Prot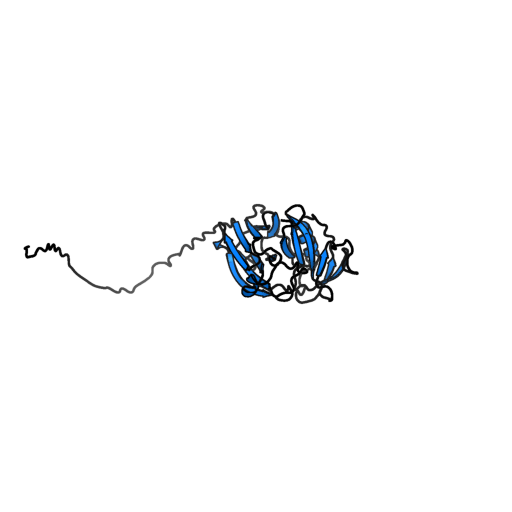ein AF-A0AAU2F7Z9-F1 (afdb_monomer)

Structure (mmCIF, N/CA/C/O backbone):
data_AF-A0AAU2F7Z9-F1
#
_entry.id   AF-A0AAU2F7Z9-F1
#
loop_
_atom_site.group_PDB
_atom_site.id
_atom_site.type_symbol
_atom_site.label_atom_id
_atom_site.label_alt_id
_atom_site.label_comp_id
_atom_site.label_asym_id
_atom_site.label_entity_id
_atom_site.label_seq_id
_atom_site.pdbx_PDB_ins_code
_atom_site.Cartn_x
_atom_site.Cartn_y
_atom_site.Cartn_z
_atom_site.occupancy
_atom_site.B_iso_or_equiv
_atom_site.auth_seq_id
_atom_site.auth_comp_id
_atom_site.auth_asym_id
_atom_site.auth_atom_id
_atom_site.pdbx_PDB_model_num
ATOM 1 N N . MET A 1 1 ? 23.253 -64.156 62.645 1.00 37.72 1 MET A N 1
ATOM 2 C CA . MET A 1 1 ? 22.542 -63.189 63.520 1.00 37.72 1 MET A CA 1
ATOM 3 C C . MET A 1 1 ? 21.112 -63.100 62.990 1.00 37.72 1 MET A C 1
ATOM 5 O O . MET A 1 1 ? 20.983 -62.893 61.796 1.00 37.72 1 MET A O 1
ATOM 9 N N . ARG A 1 2 ? 20.073 -63.591 63.701 1.00 34.81 2 ARG A N 1
ATOM 10 C CA . ARG A 1 2 ? 19.241 -62.848 64.695 1.00 34.81 2 ARG A CA 1
ATOM 11 C C . ARG A 1 2 ? 18.718 -61.536 64.059 1.00 34.81 2 ARG A C 1
ATOM 13 O O . ARG A 1 2 ? 19.569 -60.773 63.635 1.00 34.81 2 ARG A O 1
ATOM 20 N N . VAL A 1 3 ? 17.436 -61.167 63.917 1.00 35.56 3 VAL A N 1
ATOM 21 C CA . VAL A 1 3 ? 16.146 -61.328 64.649 1.00 35.56 3 VAL A CA 1
ATOM 22 C C . VAL A 1 3 ? 15.034 -60.880 63.646 1.00 35.56 3 VAL A C 1
ATOM 24 O O . VAL A 1 3 ? 15.306 -59.991 62.850 1.00 35.56 3 VAL A O 1
ATOM 27 N N . HIS A 1 4 ? 13.935 -61.609 63.402 1.00 36.31 4 HIS A N 1
ATOM 28 C CA . HIS A 1 4 ? 12.561 -61.479 63.956 1.00 36.31 4 HIS A CA 1
ATOM 29 C C . HIS A 1 4 ? 11.868 -60.088 63.919 1.00 36.31 4 HIS A C 1
ATOM 31 O O . HIS A 1 4 ? 12.406 -59.156 64.496 1.00 36.31 4 HIS A O 1
ATOM 37 N N . CYS A 1 5 ? 10.629 -60.073 63.368 1.00 34.09 5 CYS A N 1
ATOM 38 C CA . CYS A 1 5 ? 9.398 -59.306 63.724 1.00 34.09 5 CYS A CA 1
ATOM 39 C C . CYS A 1 5 ? 9.461 -57.766 63.896 1.00 34.09 5 CYS A C 1
ATOM 41 O O . CYS A 1 5 ? 10.478 -57.230 64.291 1.00 34.09 5 CYS A O 1
ATOM 43 N N . SER A 1 6 ? 8.418 -56.934 63.807 1.00 39.75 6 SER A N 1
ATOM 44 C CA . SER A 1 6 ? 7.011 -56.870 63.351 1.00 39.75 6 SER A CA 1
ATOM 45 C C . SER A 1 6 ? 6.475 -55.514 63.893 1.00 39.75 6 SER A C 1
ATOM 47 O O . SER A 1 6 ? 7.094 -54.961 64.800 1.00 39.75 6 SER A O 1
ATOM 49 N N . TYR A 1 7 ? 5.272 -55.083 63.461 1.00 43.03 7 TYR A N 1
ATOM 50 C CA . TYR A 1 7 ? 4.359 -54.126 64.150 1.00 43.03 7 TYR A CA 1
ATOM 51 C C . TYR A 1 7 ? 4.721 -52.609 64.077 1.00 43.03 7 TYR A C 1
ATOM 53 O O . TYR A 1 7 ? 5.888 -52.266 63.984 1.00 43.03 7 TYR A O 1
ATOM 61 N N . VAL A 1 8 ? 3.818 -51.605 64.068 1.00 44.25 8 VAL A N 1
ATOM 62 C CA . VAL A 1 8 ? 2.399 -51.450 64.480 1.00 44.25 8 VAL A CA 1
ATOM 63 C C . VAL A 1 8 ? 1.690 -50.374 63.614 1.00 44.25 8 VAL A C 1
ATOM 65 O O . VAL A 1 8 ? 2.309 -49.406 63.180 1.00 44.25 8 VAL A O 1
ATOM 68 N N . SER A 1 9 ? 0.370 -50.526 63.444 1.00 45.34 9 SER A N 1
ATOM 69 C CA . SER A 1 9 ? -0.638 -49.547 62.994 1.00 45.34 9 SER A CA 1
ATOM 70 C C . SER A 1 9 ? -0.719 -48.254 63.826 1.00 45.34 9 SER A C 1
ATOM 72 O O . SER A 1 9 ? -0.435 -48.280 65.016 1.00 45.34 9 SER A O 1
ATOM 74 N N . HIS A 1 10 ? -1.284 -47.181 63.256 1.00 42.16 10 HIS A N 1
ATOM 75 C CA . HIS A 1 10 ? -2.145 -46.244 63.996 1.00 42.16 10 HIS A CA 1
ATOM 76 C C . HIS A 1 10 ? -3.343 -45.832 63.130 1.00 42.16 10 HIS A C 1
ATOM 78 O O . HIS A 1 10 ? -3.190 -45.282 62.042 1.00 42.16 10 HIS A O 1
ATOM 84 N N . SER A 1 11 ? -4.535 -46.130 63.645 1.00 46.66 11 SER A N 1
ATOM 85 C CA . SER A 1 11 ? -5.832 -45.654 63.170 1.00 46.66 11 SER A CA 1
ATOM 86 C C . SER A 1 11 ? -6.130 -44.271 63.744 1.00 46.66 11 SER A C 1
ATOM 88 O O . SER A 1 11 ? -5.813 -44.004 64.901 1.00 46.66 11 SER A O 1
ATOM 90 N N . SER A 1 12 ? -6.853 -43.433 63.005 1.00 45.66 12 SER A N 1
ATOM 91 C CA . SER A 1 12 ? -7.751 -42.421 63.579 1.00 45.66 12 SER A CA 1
ATOM 92 C C . SER A 1 12 ? -8.898 -42.161 62.605 1.00 45.66 12 SER A C 1
ATOM 94 O O . SER A 1 12 ? -8.688 -41.715 61.482 1.00 45.66 12 SER A O 1
ATOM 96 N N . CYS A 1 13 ? -10.105 -42.506 63.051 1.00 39.16 13 CYS A N 1
ATOM 97 C CA . CYS A 1 13 ? -11.386 -42.138 62.458 1.00 39.16 13 CYS A CA 1
ATOM 98 C C . CYS A 1 13 ? -11.756 -40.708 62.872 1.00 39.16 13 CYS A C 1
ATOM 100 O O . CYS A 1 13 ? -11.471 -40.327 64.004 1.00 39.16 13 CYS A O 1
ATOM 102 N N . LEU A 1 14 ? -12.535 -40.002 62.050 1.00 46.16 14 LEU A N 1
ATOM 103 C CA . LEU A 1 14 ? -13.754 -39.348 62.537 1.00 46.16 14 LEU A CA 1
ATOM 104 C C . LEU A 1 14 ? -14.713 -39.074 61.378 1.00 46.16 14 LEU A C 1
ATOM 106 O O . LEU A 1 14 ? -14.354 -38.521 60.343 1.00 46.16 14 LEU A O 1
ATOM 110 N N . ALA A 1 15 ? -15.931 -39.557 61.587 1.00 42.84 15 ALA A N 1
ATOM 111 C CA . ALA A 1 15 ? -17.079 -39.475 60.713 1.00 42.84 15 ALA A CA 1
ATOM 112 C C . ALA A 1 15 ? -17.797 -38.127 60.858 1.00 42.84 15 ALA A C 1
ATOM 114 O O . ALA A 1 15 ? -17.748 -37.491 61.908 1.00 42.84 15 ALA A O 1
ATOM 115 N N . GLY A 1 16 ? -18.551 -37.763 59.825 1.00 38.09 16 GLY A N 1
ATOM 116 C CA . GLY A 1 16 ? -19.563 -36.715 59.873 1.00 38.09 16 GLY A CA 1
ATOM 117 C C . GLY A 1 16 ? -20.480 -36.839 58.663 1.00 38.09 16 GLY A C 1
ATOM 118 O O . GLY A 1 16 ? -20.194 -36.285 57.609 1.00 38.09 16 GLY A O 1
ATOM 119 N N . ALA A 1 17 ? -21.542 -37.629 58.809 1.00 41.00 17 ALA A N 1
ATOM 120 C CA . ALA A 1 17 ? -22.610 -37.823 57.834 1.00 41.00 17 ALA A CA 1
ATOM 121 C C . ALA A 1 17 ? -23.875 -37.075 58.281 1.00 41.00 17 ALA A C 1
ATOM 123 O O . ALA A 1 17 ? -24.139 -37.044 59.481 1.00 41.00 17 ALA A O 1
ATOM 124 N N . ALA A 1 18 ? -24.650 -36.551 57.321 1.00 40.34 18 ALA A N 1
ATOM 125 C CA . ALA A 1 18 ? -26.129 -36.484 57.264 1.00 40.34 18 ALA A CA 1
ATOM 126 C C . ALA A 1 18 ? -26.539 -35.397 56.237 1.00 40.34 18 ALA A C 1
ATOM 128 O O . ALA A 1 18 ? -26.122 -34.254 56.371 1.00 40.34 18 ALA A O 1
ATOM 129 N N . ALA A 1 19 ? -27.127 -35.741 55.082 1.00 41.94 19 ALA A N 1
ATOM 130 C CA . ALA A 1 19 ? -28.549 -36.067 54.817 1.00 41.94 19 ALA A CA 1
ATOM 131 C C . ALA A 1 19 ? -29.346 -34.803 54.387 1.00 41.94 19 ALA A C 1
ATOM 133 O O . ALA A 1 19 ? -29.408 -33.843 55.140 1.00 41.94 19 ALA A O 1
ATOM 134 N N . LEU A 1 20 ? -29.754 -34.710 53.102 1.00 39.75 20 LEU A N 1
ATOM 135 C CA . LEU A 1 20 ? -31.138 -34.894 52.579 1.00 39.75 20 LEU A CA 1
ATOM 136 C C . LEU A 1 20 ? -32.087 -33.734 52.993 1.00 39.75 20 LEU A C 1
ATOM 138 O O . LEU A 1 20 ? -32.199 -33.439 54.170 1.00 39.75 20 LEU A O 1
ATOM 142 N N . VAL A 1 21 ? -32.788 -33.008 52.104 1.00 40.91 21 VAL A N 1
ATOM 143 C CA . VAL A 1 21 ? -34.028 -33.421 51.407 1.00 40.91 21 VAL A CA 1
ATOM 144 C C . VAL A 1 21 ? -34.544 -32.293 50.463 1.00 40.91 21 VAL A C 1
ATOM 146 O O . VAL A 1 21 ? -34.472 -31.120 50.804 1.00 40.91 21 VAL A O 1
ATOM 149 N N . ALA A 1 22 ? -35.159 -32.734 49.353 1.00 42.03 22 ALA A N 1
ATOM 150 C CA . ALA A 1 22 ? -36.276 -32.193 48.544 1.00 42.03 22 ALA A CA 1
ATOM 151 C C . ALA A 1 22 ? -36.165 -30.967 47.614 1.00 42.03 22 ALA A C 1
ATOM 153 O O . ALA A 1 22 ? -35.797 -29.855 47.970 1.00 42.03 22 ALA A O 1
ATOM 154 N N . ALA A 1 23 ? -36.679 -31.245 46.412 1.00 48.47 23 ALA A N 1
ATOM 155 C CA . ALA A 1 23 ? -37.100 -30.369 45.333 1.00 48.47 23 ALA A CA 1
ATOM 156 C C . ALA A 1 23 ? -38.359 -29.546 45.654 1.00 48.47 23 ALA A C 1
ATOM 158 O O . ALA A 1 23 ? -39.181 -29.977 46.458 1.00 48.47 23 ALA A O 1
ATOM 159 N N . LEU A 1 24 ? -38.568 -28.463 44.897 1.00 40.50 24 LEU A N 1
ATOM 160 C CA . LEU A 1 24 ? -39.889 -27.956 44.508 1.00 40.50 24 LEU A CA 1
ATOM 161 C C . LEU A 1 24 ? -39.766 -27.143 43.207 1.00 40.50 24 LEU A C 1
ATOM 163 O O . LEU A 1 24 ? -39.052 -26.148 43.140 1.00 40.50 24 LEU A O 1
ATOM 167 N N . LEU A 1 25 ? -40.461 -27.615 42.170 1.00 45.81 25 LEU A N 1
ATOM 168 C CA . LEU A 1 25 ? -40.797 -26.867 40.962 1.00 45.81 25 LEU A CA 1
ATOM 169 C C . LEU A 1 25 ? -41.890 -25.852 41.314 1.00 45.81 25 LEU A C 1
ATOM 171 O O . LEU A 1 25 ? -42.941 -26.248 41.818 1.00 45.81 25 LEU A O 1
ATOM 175 N N . THR A 1 26 ? -41.686 -24.581 40.979 1.00 52.62 26 THR A N 1
ATOM 176 C CA . THR A 1 26 ? -42.764 -23.591 40.888 1.00 52.62 26 THR A CA 1
ATOM 177 C C . THR A 1 26 ? -42.675 -22.851 39.557 1.00 52.62 26 THR A C 1
ATOM 179 O O . THR A 1 26 ? -41.715 -22.156 39.244 1.00 52.62 26 THR A O 1
ATOM 182 N N . THR A 1 27 ? -43.708 -23.041 38.748 1.00 48.88 27 THR A N 1
ATOM 183 C CA . THR A 1 27 ? -44.077 -22.207 37.604 1.00 48.88 27 THR A CA 1
ATOM 184 C C . THR A 1 27 ? -44.814 -20.962 38.108 1.00 48.88 27 THR A C 1
ATOM 186 O O . THR A 1 27 ? -45.769 -21.123 38.868 1.00 48.88 27 THR A O 1
ATOM 189 N N . GLY A 1 28 ? -44.455 -19.755 37.652 1.00 33.00 28 GLY A N 1
ATOM 190 C CA . GLY A 1 28 ? -45.343 -18.586 37.769 1.00 33.00 28 GLY A CA 1
ATOM 191 C C . GLY A 1 28 ? -44.688 -17.196 37.735 1.00 33.00 28 GLY A C 1
ATOM 192 O O . GLY A 1 28 ? -44.045 -16.811 38.699 1.00 33.00 28 GLY A O 1
ATOM 193 N N . CYS A 1 29 ? -44.982 -16.465 36.652 1.00 36.66 29 CYS A N 1
ATOM 194 C CA . CYS A 1 29 ? -45.180 -15.010 36.502 1.00 36.66 29 CYS A CA 1
ATOM 195 C C . CYS A 1 29 ? -44.062 -13.974 36.777 1.00 36.66 29 CYS A C 1
ATOM 197 O O . CYS A 1 29 ? -43.636 -13.749 37.901 1.00 36.66 29 CYS A O 1
ATOM 199 N N . GLU A 1 30 ? -43.740 -13.260 35.687 1.00 44.50 30 GLU A N 1
ATOM 200 C CA . GLU A 1 30 ? -43.408 -11.827 35.564 1.00 44.50 30 GLU A CA 1
ATOM 201 C C . GLU A 1 30 ? -42.397 -11.197 36.529 1.00 44.50 30 GLU A C 1
ATOM 203 O O . GLU A 1 30 ? -42.715 -10.733 37.619 1.00 44.50 30 GLU A O 1
ATOM 208 N N . GLY A 1 31 ? -41.180 -11.014 36.015 1.00 36.38 31 GLY A N 1
ATOM 209 C CA . GLY A 1 31 ? -40.205 -10.092 36.576 1.00 36.38 31 GLY A CA 1
ATOM 210 C C . GLY A 1 31 ? -39.103 -9.796 35.569 1.00 36.38 31 GLY A C 1
ATOM 211 O O . GLY A 1 31 ? -38.217 -10.620 35.412 1.00 36.38 31 GLY A O 1
ATOM 212 N N . ALA A 1 32 ? -39.218 -8.632 34.916 1.00 41.31 32 ALA A N 1
ATOM 213 C CA . ALA A 1 32 ? -38.202 -7.855 34.197 1.00 41.31 32 ALA A CA 1
ATOM 214 C C . ALA A 1 32 ? -37.281 -8.597 33.198 1.00 41.31 32 ALA A C 1
ATOM 216 O O . ALA A 1 32 ? -36.557 -9.512 33.587 1.00 41.31 32 ALA A O 1
ATOM 217 N N . PRO A 1 33 ? -37.154 -8.150 31.929 1.00 39.53 33 PRO A N 1
ATOM 218 C CA . PRO A 1 33 ? -35.919 -8.450 31.225 1.00 39.53 33 PRO A CA 1
ATOM 219 C C . PRO A 1 33 ? -34.797 -7.838 32.063 1.00 39.53 33 PRO A C 1
ATOM 221 O O . PRO A 1 33 ? -34.760 -6.624 32.267 1.00 39.53 33 PRO A O 1
ATOM 224 N N . ALA A 1 34 ? -33.924 -8.691 32.602 1.00 40.59 34 ALA A N 1
ATOM 225 C CA . ALA A 1 34 ? -32.616 -8.267 33.043 1.00 40.59 34 ALA A CA 1
ATOM 226 C C . ALA A 1 34 ? -32.018 -7.542 31.845 1.00 40.59 34 ALA A C 1
ATOM 228 O O . ALA A 1 34 ? -31.697 -8.160 30.826 1.00 40.59 34 ALA A O 1
ATOM 229 N N . THR A 1 35 ? -31.982 -6.216 31.938 1.00 40.72 35 THR A N 1
ATOM 230 C CA . THR A 1 35 ? -31.157 -5.378 31.098 1.00 40.72 35 THR A CA 1
ATOM 231 C C . THR A 1 35 ? -29.766 -5.949 31.294 1.00 40.72 35 THR A C 1
ATOM 233 O O . THR A 1 35 ? -29.122 -5.715 32.313 1.00 40.72 35 THR A O 1
ATOM 236 N N . ALA A 1 36 ? -29.339 -6.800 30.365 1.00 39.97 36 ALA A N 1
ATOM 237 C CA . ALA A 1 36 ? -27.932 -6.976 30.136 1.00 39.97 36 ALA A CA 1
ATOM 238 C C . ALA A 1 36 ? -27.472 -5.564 29.792 1.00 39.97 36 ALA A C 1
ATOM 240 O O . ALA A 1 36 ? -27.723 -5.071 28.692 1.00 39.97 36 ALA A O 1
ATOM 241 N N . GLU A 1 37 ? -26.911 -4.873 30.784 1.00 38.78 37 GLU A N 1
ATOM 242 C CA . GLU A 1 37 ? -25.918 -3.853 30.530 1.00 38.78 37 GLU A CA 1
ATOM 243 C C . GLU A 1 37 ? -24.898 -4.546 29.637 1.00 38.78 37 GLU A C 1
ATOM 245 O O . GLU A 1 37 ? -23.999 -5.257 30.083 1.00 38.78 37 GLU A O 1
ATOM 250 N N . ALA A 1 38 ? -25.101 -4.395 28.329 1.00 39.56 38 ALA A N 1
ATOM 251 C CA . ALA A 1 38 ? -24.005 -4.317 27.409 1.00 39.56 38 ALA A CA 1
ATOM 252 C C . ALA A 1 38 ? -23.167 -3.175 27.969 1.00 39.56 38 ALA A C 1
ATOM 254 O O . ALA A 1 38 ? -23.441 -2.003 27.706 1.00 39.56 38 ALA A O 1
ATOM 255 N N . ALA A 1 39 ? -22.204 -3.531 28.819 1.00 38.78 39 ALA A N 1
ATOM 256 C CA . ALA A 1 39 ? -21.013 -2.745 29.004 1.00 38.78 39 ALA A CA 1
ATOM 257 C C . ALA A 1 39 ? -20.469 -2.574 27.588 1.00 38.78 39 ALA A C 1
ATOM 259 O O . ALA A 1 39 ? -19.773 -3.432 27.047 1.00 38.78 39 ALA A O 1
ATOM 260 N N . SER A 1 40 ? -20.914 -1.498 26.943 1.00 41.50 40 SER A N 1
ATOM 261 C CA . SER A 1 40 ? -20.244 -0.904 25.809 1.00 41.50 40 SER A CA 1
ATOM 262 C C . SER A 1 40 ? -18.984 -0.331 26.416 1.00 41.50 40 SER A C 1
ATOM 264 O O . SER A 1 40 ? -18.884 0.861 26.685 1.00 41.50 40 SER A O 1
ATOM 266 N N . ASP A 1 41 ? -18.061 -1.234 26.730 1.00 39.31 41 ASP A N 1
ATOM 267 C CA . ASP A 1 41 ? -16.685 -0.906 26.997 1.00 39.31 41 ASP A CA 1
ATOM 268 C C . ASP A 1 41 ? -16.151 -0.522 25.620 1.00 39.31 41 ASP A C 1
ATOM 270 O O . ASP A 1 41 ? -15.557 -1.321 24.896 1.00 39.31 41 ASP A O 1
ATOM 274 N N . SER A 1 42 ? -16.509 0.688 25.180 1.00 50.16 42 SER A N 1
ATOM 275 C CA . SER A 1 42 ? -15.917 1.321 24.018 1.00 50.16 42 SER A CA 1
ATOM 276 C C . SER A 1 42 ? -14.484 1.622 24.423 1.00 50.16 42 SER A C 1
ATOM 278 O O . SER A 1 42 ? -14.153 2.742 24.809 1.00 50.16 42 SER A O 1
ATOM 280 N N . THR A 1 43 ? -13.653 0.582 24.449 1.00 59.16 43 THR A N 1
ATOM 281 C CA . THR A 1 43 ? -12.221 0.744 24.614 1.00 59.16 43 THR A CA 1
ATOM 282 C C . THR A 1 43 ? -11.789 1.565 23.413 1.00 59.16 43 THR A C 1
ATOM 284 O O . THR A 1 43 ? -11.847 1.093 22.277 1.00 59.16 43 THR A O 1
ATOM 287 N N . GLU A 1 44 ? -11.472 2.830 23.668 1.00 83.69 44 GLU A N 1
ATOM 288 C CA . GLU A 1 44 ? -11.008 3.760 22.652 1.00 83.69 44 GLU A CA 1
ATOM 289 C C . GLU A 1 44 ? -9.807 3.131 21.937 1.00 83.69 44 GLU A C 1
ATOM 291 O O . GLU A 1 44 ? -8.928 2.532 22.566 1.00 83.69 44 GLU A O 1
ATOM 296 N N . PHE A 1 45 ? -9.800 3.193 20.606 1.00 88.38 45 PHE A N 1
ATOM 297 C CA . PHE A 1 45 ? -8.685 2.664 19.832 1.00 88.38 45 PHE A CA 1
ATOM 298 C C . PHE A 1 45 ? -7.416 3.449 20.196 1.00 88.38 45 PHE A C 1
ATOM 300 O O . PHE A 1 45 ? -7.433 4.675 20.182 1.00 88.38 45 PHE A O 1
ATOM 307 N N . SER A 1 46 ? -6.327 2.750 20.510 1.00 91.38 46 SER A N 1
ATOM 308 C CA . SER A 1 46 ? -5.041 3.325 20.921 1.00 91.38 46 SER A CA 1
ATOM 309 C C . SER A 1 46 ? -3.978 2.986 19.879 1.00 91.38 46 SER A C 1
ATOM 311 O O . SER A 1 46 ? -3.690 3.801 18.997 1.00 91.38 46 SER A O 1
ATOM 313 N N . ASP A 1 47 ? -3.446 1.762 19.911 1.00 94.00 47 ASP A N 1
ATOM 314 C CA . ASP A 1 47 ? -2.483 1.278 18.931 1.00 94.00 47 ASP A CA 1
ATOM 315 C C . ASP A 1 47 ? -2.636 -0.215 18.621 1.00 94.00 47 ASP A C 1
ATOM 317 O O . ASP A 1 47 ? -3.050 -1.029 19.453 1.00 94.00 47 ASP A O 1
ATOM 321 N N . VAL A 1 48 ? -2.235 -0.584 17.408 1.00 96.75 48 VAL A N 1
ATOM 322 C CA . VAL A 1 48 ? -1.940 -1.966 17.048 1.00 96.75 48 VAL A CA 1
ATOM 323 C C . VAL A 1 48 ? -0.726 -2.028 16.132 1.00 96.75 48 VAL A C 1
ATOM 325 O O . VAL A 1 48 ? -0.547 -1.210 15.228 1.00 96.75 48 VAL A O 1
ATOM 328 N N . ARG A 1 49 ? 0.119 -3.033 16.344 1.00 97.81 49 ARG A N 1
ATOM 329 C CA . ARG A 1 49 ? 1.327 -3.279 15.566 1.00 97.81 49 ARG A CA 1
ATOM 330 C C . ARG A 1 49 ? 1.279 -4.645 14.906 1.00 97.81 49 ARG A C 1
ATOM 332 O O . ARG A 1 49 ? 1.204 -5.668 15.580 1.00 97.81 49 ARG A O 1
ATOM 339 N N . PHE A 1 50 ? 1.448 -4.650 13.593 1.00 97.44 50 PHE A N 1
ATOM 340 C CA . PHE A 1 50 ? 1.717 -5.836 12.797 1.00 97.44 50 PHE A CA 1
ATOM 341 C C . PHE A 1 50 ? 3.227 -5.967 12.595 1.00 97.44 50 PHE A C 1
ATOM 343 O O . PHE A 1 50 ? 3.864 -5.072 12.043 1.00 97.44 50 PHE A O 1
ATOM 350 N N . THR A 1 51 ? 3.806 -7.085 13.029 1.00 95.88 51 THR A N 1
ATOM 351 C CA . THR A 1 51 ? 5.189 -7.460 12.710 1.00 95.88 51 THR A CA 1
ATOM 352 C C . THR A 1 51 ? 5.172 -8.571 11.671 1.00 95.88 51 THR A C 1
ATOM 354 O O . THR A 1 51 ? 4.554 -9.614 11.888 1.00 95.88 51 THR A O 1
ATOM 357 N N . LEU A 1 52 ? 5.844 -8.334 10.550 1.00 90.69 52 LEU A N 1
ATOM 358 C CA . LEU A 1 52 ? 5.696 -9.076 9.306 1.00 90.69 52 LEU A CA 1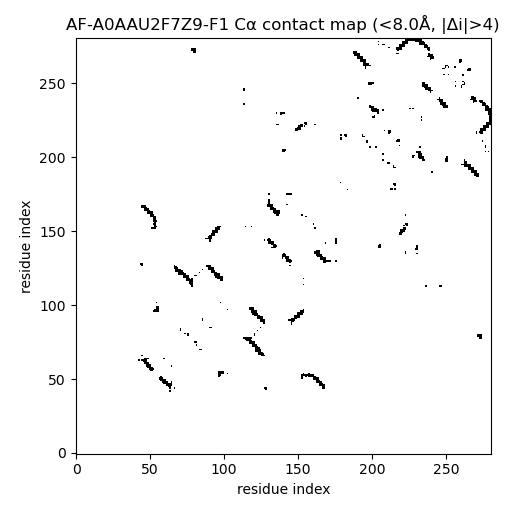
ATOM 359 C C . LEU A 1 52 ? 7.052 -9.613 8.865 1.00 90.69 52 LEU A C 1
ATOM 361 O O . LEU A 1 52 ? 7.977 -8.838 8.649 1.00 90.69 52 LEU A O 1
ATOM 365 N N . GLY A 1 53 ? 7.170 -10.925 8.705 1.00 83.94 53 GLY A N 1
ATOM 366 C CA . GLY A 1 53 ? 8.304 -11.536 8.015 1.00 83.94 53 GLY A CA 1
ATOM 367 C C . GLY A 1 53 ? 7.961 -11.864 6.564 1.00 83.94 53 GLY A C 1
ATOM 368 O O . GLY A 1 53 ? 6.838 -12.280 6.270 1.00 83.94 53 GLY A O 1
ATOM 369 N N . SER A 1 54 ? 8.950 -11.794 5.674 1.00 76.50 54 SER A N 1
ATOM 370 C CA . SER A 1 54 ? 8.834 -12.176 4.251 1.00 76.50 54 SER A CA 1
ATOM 371 C C . SER A 1 54 ? 8.283 -13.590 4.021 1.00 76.50 54 SER A C 1
ATOM 373 O O . SER A 1 54 ? 7.622 -13.865 3.019 1.00 76.50 54 SER A O 1
ATOM 375 N N . ARG A 1 55 ? 8.504 -14.497 4.982 1.00 75.44 55 ARG A N 1
ATOM 376 C CA . ARG A 1 55 ? 8.043 -15.900 4.974 1.00 75.44 55 ARG A CA 1
ATOM 377 C C . ARG A 1 55 ? 6.599 -16.110 5.473 1.00 75.44 55 ARG A C 1
ATOM 379 O O . ARG A 1 55 ? 6.189 -17.258 5.689 1.00 75.44 55 ARG A O 1
ATOM 386 N N . GLY A 1 56 ? 5.846 -15.030 5.687 1.00 73.19 56 GLY A N 1
ATOM 387 C CA . GLY A 1 56 ? 4.441 -15.063 6.111 1.00 73.19 56 GLY A CA 1
ATOM 388 C C . GLY A 1 56 ? 4.216 -15.170 7.619 1.00 73.19 56 GLY A C 1
ATOM 389 O O . GLY A 1 56 ? 3.133 -15.553 8.052 1.00 73.19 56 GLY A O 1
ATOM 390 N N . GLY A 1 57 ? 5.229 -14.863 8.435 1.00 81.88 57 GLY A N 1
ATOM 391 C CA . GLY A 1 57 ? 5.050 -14.721 9.879 1.00 81.88 57 GLY A CA 1
ATOM 392 C C . GLY A 1 57 ? 4.410 -13.372 10.187 1.00 81.88 57 GLY A C 1
ATOM 393 O O . GLY A 1 57 ? 5.092 -12.357 10.087 1.00 81.88 57 GLY A O 1
ATOM 394 N N . VAL A 1 58 ? 3.126 -13.362 10.551 1.00 89.50 58 VAL A N 1
ATOM 395 C CA . VAL A 1 58 ? 2.417 -12.156 11.002 1.00 89.50 58 VAL A CA 1
ATOM 396 C C . VAL A 1 58 ? 2.166 -12.267 12.500 1.00 89.50 58 VAL A C 1
ATOM 398 O O . VAL A 1 58 ? 1.532 -13.213 12.964 1.00 89.50 58 VAL A O 1
ATOM 401 N N . ARG A 1 59 ? 2.671 -11.299 13.263 1.00 94.38 59 ARG A N 1
ATOM 402 C CA . ARG A 1 59 ? 2.374 -11.123 14.689 1.00 94.38 59 ARG A CA 1
ATOM 403 C C . ARG A 1 59 ? 1.619 -9.824 14.895 1.00 94.38 59 ARG A C 1
ATOM 405 O O . ARG A 1 59 ? 1.949 -8.831 14.253 1.00 94.38 59 ARG A O 1
ATOM 412 N N . ILE A 1 60 ? 0.637 -9.849 15.788 1.00 96.88 60 ILE A N 1
ATOM 413 C CA . ILE A 1 60 ? -0.208 -8.701 16.113 1.00 96.88 60 ILE A CA 1
ATOM 414 C C . ILE A 1 60 ? -0.049 -8.422 17.605 1.00 96.88 60 ILE A C 1
ATOM 416 O O . ILE A 1 60 ? -0.354 -9.276 18.437 1.00 96.88 60 ILE A O 1
ATOM 420 N N . ASP A 1 61 ? 0.443 -7.234 17.924 1.00 97.19 61 ASP A N 1
ATOM 421 C CA . ASP A 1 61 ? 0.721 -6.755 19.276 1.00 97.19 61 ASP A CA 1
ATOM 422 C C . ASP A 1 61 ? 0.100 -5.350 19.458 1.00 97.19 61 ASP A C 1
ATOM 424 O O . ASP A 1 61 ? 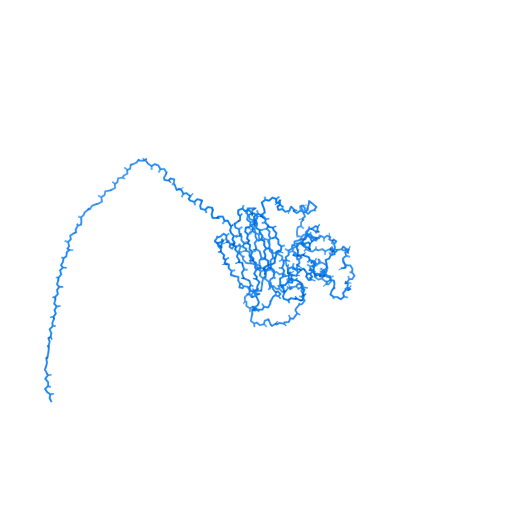-0.351 -4.754 18.484 1.00 97.19 61 ASP A O 1
ATOM 428 N N . GLY A 1 62 ? 0.071 -4.807 20.680 1.00 95.25 62 GLY A N 1
ATOM 429 C CA . GLY A 1 62 ? -0.485 -3.471 20.981 1.00 95.25 62 GLY A CA 1
ATOM 430 C C . GLY A 1 62 ? -1.707 -3.503 21.902 1.00 95.25 62 GLY A C 1
ATOM 431 O O . GLY A 1 62 ? -2.272 -4.575 22.157 1.00 95.25 62 GLY A O 1
ATOM 432 N N . GLU A 1 63 ? -2.092 -2.338 22.426 1.00 93.69 63 GLU A N 1
ATOM 433 C CA . GLU A 1 63 ? -3.202 -2.196 23.382 1.00 93.69 63 GLU A CA 1
ATOM 434 C C . GLU A 1 63 ? -4.548 -2.567 22.749 1.00 93.69 63 GLU A C 1
ATOM 436 O O . GLU A 1 63 ? -5.346 -3.293 23.343 1.00 93.69 63 GLU A O 1
ATOM 441 N N . SER A 1 64 ? -4.759 -2.172 21.493 1.00 94.31 64 SER A N 1
ATOM 442 C CA . SER A 1 64 ? -5.993 -2.419 20.743 1.00 94.31 64 SER A CA 1
ATOM 443 C C . SER A 1 64 ? -5.920 -3.663 19.857 1.00 94.31 64 SER A C 1
ATOM 445 O O . SER A 1 64 ? -6.711 -3.809 18.928 1.00 94.31 64 SER A O 1
ATOM 447 N N . ARG A 1 65 ? -5.023 -4.621 20.136 1.00 95.19 65 ARG A N 1
ATOM 448 C CA . ARG A 1 65 ? -4.911 -5.864 19.340 1.00 95.19 65 ARG A CA 1
ATOM 449 C C . ARG A 1 65 ? -6.225 -6.650 19.231 1.00 95.19 65 ARG A C 1
ATOM 451 O O . ARG A 1 65 ? -6.432 -7.354 18.249 1.00 95.19 65 ARG A O 1
ATOM 458 N N . ALA A 1 66 ? -7.100 -6.544 20.236 1.00 94.38 66 ALA A N 1
ATOM 459 C CA . ALA A 1 66 ? -8.404 -7.208 20.255 1.00 94.38 66 ALA A CA 1
ATOM 460 C C . ALA A 1 66 ? -9.392 -6.626 19.226 1.00 94.38 66 ALA A C 1
ATOM 462 O O . ALA A 1 66 ? -10.347 -7.305 18.861 1.00 94.38 66 ALA A O 1
ATOM 463 N N . ALA A 1 67 ? -9.135 -5.416 18.716 1.00 93.75 67 ALA A N 1
ATOM 464 C CA . ALA A 1 67 ? -9.904 -4.792 17.641 1.00 93.75 67 ALA A CA 1
ATOM 465 C C . ALA A 1 67 ? -9.579 -5.372 16.249 1.00 93.75 67 ALA A C 1
ATOM 467 O O . ALA A 1 67 ? -10.205 -4.994 15.259 1.00 93.75 67 ALA A O 1
ATOM 468 N N . VAL A 1 68 ? -8.598 -6.280 16.145 1.00 96.56 68 VAL A N 1
ATOM 469 C CA . VAL A 1 68 ? -8.197 -6.898 14.876 1.00 96.56 68 VAL A CA 1
ATOM 470 C C . VAL A 1 68 ? -8.837 -8.269 14.702 1.00 96.56 68 VAL A C 1
ATOM 472 O O . VAL A 1 68 ? -8.673 -9.169 15.525 1.00 96.56 68 VAL A O 1
ATOM 475 N N . ARG A 1 69 ? -9.488 -8.471 13.555 1.00 97.06 69 ARG A N 1
ATOM 476 C CA . ARG A 1 69 ? -10.065 -9.749 13.131 1.00 97.06 69 ARG A CA 1
ATOM 477 C C . ARG A 1 69 ? -9.488 -10.174 11.784 1.00 97.06 69 ARG A C 1
ATOM 479 O O . ARG A 1 69 ? -9.401 -9.375 10.859 1.00 97.06 69 ARG A O 1
ATOM 486 N N . SER A 1 70 ? -9.135 -11.450 11.637 1.00 96.56 70 SER A N 1
ATOM 487 C CA . SER A 1 70 ? -8.694 -11.975 10.338 1.00 96.56 70 SER A CA 1
ATOM 488 C C . SER A 1 70 ? -9.840 -11.973 9.317 1.00 96.56 70 SER A C 1
ATOM 490 O O . SER A 1 70 ? -10.953 -12.394 9.630 1.00 96.56 70 SER A O 1
ATOM 492 N N . ALA A 1 71 ? -9.546 -11.525 8.096 1.00 96.88 71 ALA A N 1
ATOM 493 C CA . ALA A 1 71 ? -10.437 -11.570 6.933 1.00 96.88 71 ALA A CA 1
ATOM 494 C C . ALA A 1 71 ? -10.138 -12.760 5.998 1.00 96.88 71 ALA A C 1
ATOM 496 O O . ALA A 1 71 ? -10.786 -12.912 4.964 1.00 96.88 71 ALA A O 1
ATOM 497 N N . GLY A 1 72 ? -9.154 -13.596 6.350 1.00 95.31 72 GLY A N 1
ATOM 498 C CA . GLY A 1 72 ? -8.694 -14.734 5.556 1.00 95.31 72 GLY A CA 1
ATOM 499 C C . GLY A 1 72 ? -7.344 -14.507 4.871 1.00 95.31 72 GLY A C 1
ATOM 500 O O . GLY A 1 72 ? -6.754 -13.429 4.949 1.00 95.31 72 GLY A O 1
ATOM 501 N N . ALA A 1 73 ? -6.856 -15.556 4.210 1.00 93.81 73 ALA A N 1
ATOM 502 C CA . ALA A 1 73 ? -5.626 -15.539 3.429 1.00 93.81 73 ALA A CA 1
ATOM 503 C C . ALA A 1 73 ? -5.859 -16.224 2.079 1.00 93.81 73 ALA A C 1
ATOM 505 O O . ALA A 1 73 ? -6.418 -17.321 2.028 1.00 93.81 73 ALA A O 1
ATOM 506 N N . PHE A 1 74 ? -5.423 -15.582 0.998 1.00 93.00 74 PHE A N 1
ATOM 507 C CA . PHE A 1 74 ? -5.696 -16.018 -0.367 1.00 93.00 74 PHE A CA 1
ATOM 508 C C . PHE A 1 74 ? -4.424 -16.007 -1.200 1.00 93.00 74 PHE A C 1
ATOM 510 O O . PHE A 1 74 ? -3.593 -15.109 -1.091 1.00 93.00 74 PHE A O 1
ATOM 517 N N . THR A 1 75 ? -4.272 -17.007 -2.060 1.00 89.44 75 THR A N 1
ATOM 518 C CA . THR A 1 75 ? -3.200 -17.011 -3.053 1.00 89.44 75 THR A CA 1
ATOM 519 C C . THR A 1 75 ? -3.479 -15.954 -4.118 1.00 89.44 75 THR A C 1
ATOM 521 O O . THR A 1 75 ? -4.548 -15.960 -4.729 1.00 89.44 75 THR A O 1
ATOM 524 N N . SER A 1 76 ? -2.505 -15.085 -4.355 1.00 83.44 76 SER A N 1
ATOM 525 C CA . SER A 1 76 ? -2.474 -14.103 -5.433 1.00 83.44 76 SER A CA 1
ATOM 526 C C . SER A 1 76 ? -1.450 -14.541 -6.481 1.00 83.44 76 SER A C 1
ATOM 528 O O . SER A 1 76 ? -0.304 -14.862 -6.151 1.00 83.44 76 SER A O 1
ATOM 530 N N . ALA A 1 77 ? -1.873 -14.555 -7.743 1.00 80.31 77 ALA A N 1
ATOM 531 C CA . ALA A 1 77 ? -1.023 -14.822 -8.895 1.00 80.31 77 ALA A CA 1
ATOM 532 C C . ALA A 1 77 ? -0.786 -13.532 -9.691 1.00 80.31 77 ALA A C 1
ATOM 534 O O . ALA A 1 77 ? -1.634 -12.636 -9.695 1.00 80.31 77 ALA A O 1
ATOM 535 N N . GLU A 1 78 ? 0.363 -13.451 -10.370 1.00 78.88 78 GLU A N 1
ATOM 536 C CA . GLU A 1 78 ? 0.692 -12.372 -11.321 1.00 78.88 78 GLU A CA 1
ATOM 537 C C . GLU A 1 78 ? 0.655 -10.957 -10.706 1.00 78.88 78 GLU A C 1
ATOM 539 O O . GLU A 1 78 ? 0.474 -9.959 -11.401 1.00 78.88 78 GLU A O 1
ATOM 544 N N . GLY A 1 79 ? 0.797 -10.854 -9.383 1.00 80.44 79 GLY A N 1
ATOM 545 C CA . GLY A 1 79 ? 0.744 -9.586 -8.654 1.00 80.44 79 GLY A CA 1
ATOM 546 C C . GLY A 1 79 ? -0.635 -8.927 -8.565 1.00 80.44 79 GLY A C 1
ATOM 547 O O . GLY A 1 79 ? -0.702 -7.745 -8.230 1.00 80.44 79 GLY A O 1
ATOM 548 N N . ARG A 1 80 ? -1.723 -9.653 -8.859 1.00 89.12 80 ARG A N 1
ATOM 549 C CA . ARG A 1 80 ? -3.100 -9.142 -8.735 1.00 89.12 80 ARG A CA 1
ATOM 550 C C . ARG A 1 80 ? -3.545 -9.080 -7.277 1.00 89.12 80 ARG A C 1
ATOM 552 O O . ARG A 1 80 ? -3.373 -10.048 -6.542 1.00 89.12 80 ARG A O 1
ATOM 559 N N . ALA A 1 81 ? -4.186 -7.987 -6.884 1.00 91.62 81 ALA A N 1
ATOM 560 C CA . ALA A 1 81 ? -4.760 -7.853 -5.554 1.00 91.62 81 ALA A CA 1
ATOM 561 C C . ALA A 1 81 ? -6.022 -8.712 -5.398 1.00 91.62 81 ALA A C 1
ATOM 563 O O . ALA A 1 81 ? -6.887 -8.748 -6.280 1.00 91.62 81 ALA A O 1
ATOM 564 N N . HIS A 1 82 ? -6.166 -9.370 -4.250 1.00 93.19 82 HIS A N 1
ATOM 565 C CA . HIS A 1 82 ? -7.393 -10.066 -3.895 1.00 93.19 82 HIS A CA 1
ATOM 566 C C . HIS A 1 82 ? -8.479 -9.057 -3.461 1.00 93.19 82 HIS A C 1
ATOM 568 O O . HIS A 1 82 ? -8.222 -8.177 -2.630 1.00 93.19 82 HIS A O 1
ATOM 574 N N . PRO A 1 83 ? -9.720 -9.171 -3.973 1.00 92.31 83 PRO A N 1
ATOM 575 C CA . PRO A 1 83 ? -10.819 -8.288 -3.597 1.00 92.31 83 PRO A CA 1
ATOM 576 C C . PRO A 1 83 ? -11.463 -8.740 -2.276 1.00 92.31 83 PRO A C 1
ATOM 578 O O . PRO A 1 83 ? -12.547 -9.322 -2.264 1.00 92.31 83 PRO A O 1
ATOM 581 N N . PHE A 1 84 ? -10.796 -8.478 -1.150 1.00 94.25 84 PHE A N 1
ATOM 582 C CA . PHE A 1 84 ? -11.362 -8.743 0.176 1.00 94.25 84 PHE A CA 1
ATOM 583 C C . PHE A 1 84 ? -12.692 -8.006 0.374 1.00 94.25 84 PHE A C 1
ATOM 585 O O . PHE A 1 84 ? -12.838 -6.837 0.013 1.00 94.25 84 PHE A O 1
ATOM 592 N N . THR A 1 85 ? -13.651 -8.672 1.020 1.00 93.31 85 THR A N 1
ATOM 593 C CA . THR A 1 85 ? -14.878 -8.011 1.478 1.00 93.31 85 THR A CA 1
ATOM 594 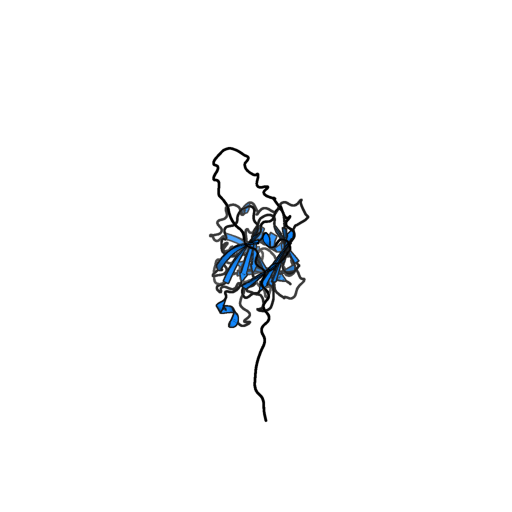C C . THR A 1 85 ? -14.560 -7.166 2.707 1.00 93.31 85 THR A C 1
ATOM 596 O O . THR A 1 85 ? -14.067 -7.690 3.706 1.00 93.31 85 THR A O 1
ATOM 599 N N . ARG A 1 86 ? -14.853 -5.865 2.641 1.00 91.50 86 ARG A N 1
ATOM 600 C CA . ARG A 1 86 ? -14.598 -4.912 3.724 1.00 91.50 86 ARG A CA 1
ATOM 601 C C . ARG A 1 86 ? -15.891 -4.178 4.102 1.00 91.50 86 ARG A C 1
ATOM 603 O O . ARG A 1 86 ? -16.432 -3.492 3.238 1.00 91.50 86 ARG A O 1
ATOM 610 N N . PRO A 1 87 ? -16.353 -4.277 5.359 1.00 90.69 87 PRO A N 1
ATOM 611 C CA . PRO A 1 87 ? -17.402 -3.408 5.893 1.00 90.69 87 PRO A CA 1
ATOM 612 C C . PRO A 1 87 ? -17.009 -1.923 5.840 1.00 90.69 87 PRO A C 1
ATOM 614 O O . PRO A 1 87 ? -15.841 -1.583 6.025 1.00 90.69 87 PRO A O 1
ATOM 617 N N . ASP A 1 88 ? -17.966 -1.029 5.592 1.00 84.06 88 ASP A N 1
ATOM 618 C CA . ASP A 1 88 ? -17.692 0.407 5.400 1.00 84.06 88 ASP A CA 1
ATOM 619 C C . ASP A 1 88 ? -17.183 1.124 6.660 1.00 84.06 88 ASP A C 1
ATOM 621 O O . ASP A 1 88 ? -16.591 2.200 6.571 1.00 84.06 88 ASP A O 1
ATOM 625 N N . ASP A 1 89 ? -17.412 0.542 7.831 1.00 85.44 89 ASP A N 1
ATOM 626 C CA . ASP A 1 89 ? -17.006 1.034 9.143 1.00 85.44 89 ASP A CA 1
ATOM 627 C C . ASP A 1 89 ? -15.634 0.515 9.599 1.00 85.44 89 ASP A C 1
ATOM 629 O O . ASP A 1 89 ? -15.138 0.969 10.623 1.00 85.44 89 ASP A O 1
ATOM 633 N N . GLN A 1 90 ? -14.990 -0.378 8.839 1.00 91.00 90 GLN A N 1
ATOM 634 C CA . GLN A 1 90 ? -13.728 -1.008 9.236 1.00 91.00 90 GLN A CA 1
ATOM 635 C C . GLN A 1 90 ? -12.571 -0.648 8.302 1.00 91.00 90 GLN A C 1
ATOM 637 O O . GLN A 1 90 ? -12.721 -0.494 7.085 1.00 91.00 90 GLN A O 1
ATOM 642 N N . LEU A 1 91 ? -11.370 -0.563 8.872 1.00 93.50 91 LEU A N 1
ATOM 643 C CA . LEU A 1 91 ? -10.137 -0.489 8.098 1.00 93.50 91 LEU A CA 1
ATOM 644 C C . LEU A 1 91 ? -9.715 -1.896 7.660 1.00 93.50 91 LEU A C 1
ATOM 646 O O . LEU A 1 91 ? -9.745 -2.832 8.455 1.00 93.50 91 LEU A O 1
ATOM 650 N N . LEU A 1 92 ? -9.262 -2.046 6.413 1.00 95.88 92 LEU A N 1
ATOM 651 C CA . LEU A 1 92 ? -8.644 -3.284 5.936 1.00 95.88 92 LEU A CA 1
ATOM 652 C C . LEU A 1 92 ? -7.123 -3.126 5.836 1.00 95.88 92 LEU A C 1
ATOM 654 O O . LEU A 1 92 ? -6.621 -2.272 5.108 1.00 95.88 92 LEU A O 1
ATOM 658 N N . VAL A 1 93 ? -6.389 -4.002 6.509 1.00 97.12 93 VAL A N 1
ATOM 659 C CA . VAL A 1 93 ? -4.950 -4.201 6.320 1.00 97.12 93 VAL A CA 1
ATOM 660 C C . VAL A 1 93 ? -4.756 -5.449 5.465 1.00 97.12 93 VAL A C 1
ATOM 662 O O . VAL A 1 93 ? -5.257 -6.516 5.813 1.00 97.12 93 VAL A O 1
ATOM 665 N N . VAL A 1 94 ? -4.027 -5.335 4.358 1.00 97.00 94 VAL A N 1
ATOM 666 C CA . VAL A 1 94 ? -3.683 -6.465 3.484 1.00 97.00 94 VAL A CA 1
ATOM 667 C C . VAL A 1 94 ? -2.172 -6.619 3.433 1.00 97.00 94 VAL A C 1
ATOM 669 O O . VAL A 1 94 ? -1.443 -5.660 3.187 1.00 97.00 94 VAL A O 1
ATOM 672 N N . LEU A 1 95 ? -1.710 -7.841 3.662 1.00 94.94 95 LEU A N 1
ATOM 673 C CA . LEU A 1 95 ? -0.300 -8.176 3.798 1.00 94.94 95 LEU A CA 1
ATOM 674 C C . LEU A 1 95 ? 0.073 -9.215 2.745 1.00 94.94 95 LEU A C 1
ATOM 676 O O . LEU A 1 95 ? -0.369 -10.360 2.832 1.00 94.94 95 LEU A O 1
ATOM 680 N N . ARG A 1 96 ? 0.889 -8.823 1.765 1.00 92.75 96 ARG A N 1
ATOM 681 C CA . ARG A 1 96 ? 1.387 -9.701 0.704 1.00 92.75 96 ARG A CA 1
ATOM 682 C C . ARG A 1 96 ? 2.736 -10.305 1.097 1.00 92.75 96 ARG A C 1
ATOM 684 O O . ARG A 1 96 ? 3.678 -9.578 1.402 1.00 92.75 96 ARG A O 1
ATOM 691 N N . HIS A 1 97 ? 2.832 -11.632 1.100 1.00 88.12 97 HIS A N 1
ATOM 692 C CA . HIS A 1 97 ? 4.016 -12.390 1.524 1.00 88.12 97 HIS A CA 1
ATOM 693 C C . HIS A 1 97 ? 4.160 -13.721 0.761 1.00 88.12 97 HIS A C 1
ATOM 695 O O . HIS A 1 97 ? 3.273 -14.122 0.009 1.00 88.12 97 HIS A O 1
ATOM 701 N N . TRP A 1 98 ? 5.269 -14.444 0.949 1.00 83.00 98 TRP A N 1
ATOM 702 C CA . TRP A 1 98 ? 5.486 -15.743 0.295 1.00 83.00 98 TRP A CA 1
ATOM 703 C C . TRP A 1 98 ? 4.678 -16.892 0.941 1.00 83.00 98 TRP A C 1
ATOM 705 O O . TRP A 1 98 ? 4.454 -16.867 2.161 1.00 83.00 98 TRP A O 1
ATOM 715 N N . PRO A 1 99 ? 4.255 -17.920 0.167 1.00 71.75 99 PRO A N 1
ATOM 716 C CA . PRO A 1 99 ? 3.586 -19.109 0.689 1.00 71.75 99 PRO A CA 1
ATOM 717 C C . PRO A 1 99 ? 4.542 -20.071 1.418 1.00 71.75 99 PRO A C 1
ATOM 719 O O . PRO A 1 99 ? 5.761 -20.079 1.257 1.00 71.75 99 PRO A O 1
ATOM 722 N N . ALA A 1 100 ? 3.945 -20.930 2.243 1.00 55.50 100 ALA A N 1
ATOM 723 C CA . ALA A 1 100 ? 4.603 -21.692 3.296 1.00 55.50 100 ALA A CA 1
ATOM 724 C C . ALA A 1 100 ? 5.640 -22.781 2.925 1.00 55.50 100 ALA A C 1
ATOM 726 O O . ALA A 1 100 ? 6.578 -22.958 3.708 1.00 55.50 100 ALA A O 1
ATOM 727 N N . PRO A 1 101 ? 5.522 -23.534 1.815 1.00 52.44 101 PRO A N 1
ATOM 728 C CA . PRO A 1 101 ? 6.490 -24.590 1.497 1.00 52.44 101 PRO A CA 1
ATOM 729 C C . PRO A 1 101 ? 7.689 -24.098 0.669 1.00 52.44 101 PRO A C 1
ATOM 731 O O . PRO A 1 101 ? 8.724 -24.754 0.633 1.00 52.44 101 PRO A O 1
ATOM 734 N N . GLU A 1 102 ? 7.602 -22.913 0.064 1.00 54.47 102 GLU A N 1
ATOM 735 C CA . GLU A 1 102 ? 8.680 -22.300 -0.732 1.00 54.47 102 GLU A CA 1
ATOM 736 C C . GLU A 1 102 ? 9.713 -21.550 0.137 1.00 54.47 102 GLU A C 1
ATOM 738 O O . GLU A 1 102 ? 10.734 -21.063 -0.352 1.00 54.47 102 GLU A O 1
ATOM 743 N N . ARG A 1 103 ? 9.456 -21.515 1.456 1.00 53.25 103 ARG A N 1
ATOM 744 C CA . ARG A 1 103 ? 10.175 -20.775 2.508 1.00 53.25 103 ARG A CA 1
ATOM 745 C C . ARG A 1 103 ? 11.651 -21.138 2.706 1.00 53.25 103 ARG A C 1
ATOM 747 O O . ARG A 1 103 ? 12.379 -20.314 3.259 1.00 53.25 103 ARG A O 1
ATOM 754 N N . ALA A 1 104 ? 12.074 -22.355 2.359 1.00 45.47 104 ALA A N 1
ATOM 755 C CA . ALA A 1 104 ? 13.381 -22.898 2.758 1.00 45.47 104 ALA A CA 1
ATOM 756 C C . ALA A 1 104 ? 14.399 -23.019 1.610 1.00 45.47 104 ALA A C 1
ATOM 758 O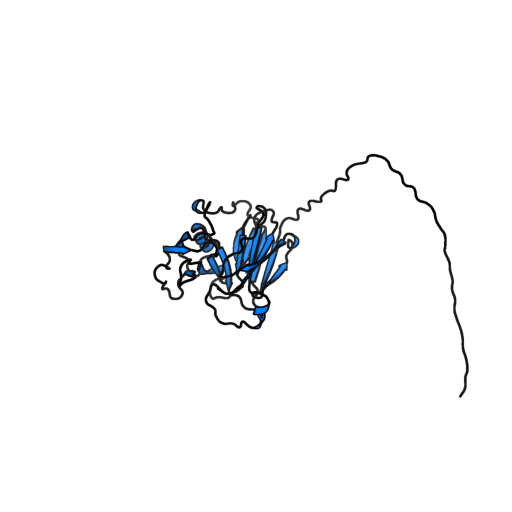 O . ALA A 1 104 ? 15.595 -23.116 1.866 1.00 45.47 104 ALA A O 1
ATOM 759 N N . SER A 1 105 ? 13.944 -23.013 0.356 1.00 50.19 105 SER A N 1
ATOM 760 C CA . SER A 1 105 ? 14.771 -23.316 -0.823 1.00 50.19 105 SER A CA 1
ATOM 761 C C . SER A 1 105 ? 15.022 -22.117 -1.738 1.00 50.19 105 SER A C 1
ATOM 763 O O . SER A 1 105 ? 15.928 -22.158 -2.570 1.00 50.19 105 SER A O 1
ATOM 765 N N . ARG A 1 106 ? 14.253 -21.031 -1.598 1.00 54.59 106 ARG A N 1
ATOM 766 C CA . ARG A 1 106 ? 14.406 -19.825 -2.420 1.00 54.59 106 ARG A CA 1
ATOM 767 C C . ARG A 1 106 ? 15.465 -18.908 -1.795 1.00 54.59 106 ARG A C 1
ATOM 769 O O . ARG A 1 106 ? 15.160 -18.052 -0.974 1.00 54.59 106 ARG A O 1
ATOM 776 N N . GLY A 1 107 ? 16.728 -19.150 -2.146 1.00 48.53 107 GLY A N 1
ATOM 777 C CA . GLY A 1 107 ? 17.844 -18.256 -1.825 1.00 48.53 107 GLY A CA 1
ATOM 778 C C . GLY A 1 107 ? 17.715 -16.875 -2.487 1.00 48.53 107 GLY A C 1
ATOM 779 O O . GLY A 1 107 ? 16.924 -16.692 -3.415 1.00 48.53 107 GLY A O 1
ATOM 780 N N . TRP A 1 108 ? 18.528 -15.937 -1.990 1.00 46.09 108 TRP A N 1
ATOM 781 C CA . TRP A 1 108 ? 18.706 -14.523 -2.368 1.00 46.09 108 TRP A CA 1
ATOM 782 C C . TRP A 1 108 ? 19.087 -14.295 -3.846 1.00 46.09 108 TRP A C 1
ATOM 784 O O . TRP A 1 108 ? 20.129 -13.736 -4.166 1.00 46.09 108 TRP A O 1
ATOM 794 N N . ALA A 1 109 ? 18.298 -14.752 -4.808 1.00 48.12 109 ALA A N 1
ATOM 795 C CA . ALA A 1 109 ? 18.440 -14.209 -6.152 1.00 48.12 109 ALA A CA 1
ATOM 796 C C . ALA A 1 109 ? 17.759 -12.836 -6.154 1.00 48.12 109 ALA A C 1
ATOM 798 O O . ALA A 1 109 ? 16.570 -12.762 -5.846 1.00 48.12 109 ALA A O 1
ATOM 799 N N . SER A 1 110 ? 18.488 -11.767 -6.487 1.00 46.91 110 SER A N 1
ATOM 800 C CA . SER A 1 110 ? 17.895 -10.474 -6.842 1.00 46.91 110 SER A CA 1
ATOM 801 C C . SER A 1 110 ? 16.906 -10.708 -7.981 1.00 46.91 110 SER A C 1
ATOM 803 O O . SER A 1 110 ? 17.309 -10.904 -9.127 1.00 46.91 110 SER A O 1
ATOM 805 N N . ARG A 1 111 ? 15.615 -10.789 -7.660 1.00 57.19 111 ARG A N 1
ATOM 806 C CA . ARG A 1 111 ? 14.566 -11.038 -8.649 1.00 57.19 111 ARG A CA 1
ATOM 807 C C . ARG A 1 111 ? 14.060 -9.709 -9.205 1.00 57.19 111 ARG A C 1
ATOM 809 O O . ARG A 1 111 ? 14.006 -8.727 -8.459 1.00 57.19 111 ARG A O 1
ATOM 816 N N . PRO A 1 112 ? 13.696 -9.662 -10.497 1.00 53.16 112 PRO A N 1
ATOM 817 C CA . PRO A 1 112 ? 13.004 -8.508 -11.044 1.00 53.16 112 PRO A CA 1
ATOM 818 C C . PRO A 1 112 ? 11.714 -8.270 -10.250 1.00 53.16 112 PRO A C 1
ATOM 820 O O . PRO A 1 112 ? 10.992 -9.205 -9.909 1.00 53.16 112 PRO A O 1
ATOM 823 N N . TRP A 1 113 ? 11.481 -7.009 -9.901 1.00 54.12 113 TRP A N 1
ATOM 824 C CA . TRP A 1 113 ? 10.266 -6.550 -9.235 1.00 54.12 113 TRP A CA 1
ATOM 825 C C . TRP A 1 113 ? 9.290 -6.057 -10.321 1.00 54.12 113 TRP A C 1
ATOM 827 O O . TRP A 1 113 ? 9.756 -5.387 -11.248 1.00 54.12 113 TRP A O 1
ATOM 837 N N . PRO A 1 114 ? 7.974 -6.333 -10.233 1.00 54.84 114 PRO A N 1
ATOM 838 C CA . PRO A 1 114 ? 7.277 -7.032 -9.153 1.00 54.84 114 PRO A CA 1
ATOM 839 C C . PRO A 1 114 ? 7.462 -8.560 -9.229 1.00 54.84 114 PRO A C 1
ATOM 841 O O . PRO A 1 114 ? 7.687 -9.098 -10.310 1.00 54.84 114 PRO A O 1
ATOM 844 N N . PRO A 1 115 ? 7.342 -9.284 -8.104 1.00 58.69 115 PRO A N 1
ATOM 845 C CA . PRO A 1 115 ? 7.381 -10.735 -8.129 1.00 58.69 115 PRO A CA 1
ATOM 846 C C . PRO A 1 115 ? 6.118 -11.252 -8.826 1.00 58.69 115 PRO A C 1
ATOM 848 O O . PRO A 1 115 ? 4.997 -11.040 -8.353 1.00 58.69 115 PRO A O 1
ATOM 851 N N . GLU A 1 116 ? 6.313 -11.912 -9.966 1.00 64.88 116 GLU A N 1
ATOM 852 C CA . GLU A 1 116 ? 5.256 -12.590 -10.736 1.00 64.88 116 GLU A CA 1
ATOM 853 C C . GLU A 1 116 ? 4.917 -13.974 -10.169 1.00 64.88 116 GLU A C 1
ATOM 855 O O . GLU A 1 116 ? 3.887 -14.564 -10.493 1.00 64.88 116 GLU A O 1
ATOM 860 N N . ASP A 1 117 ? 5.786 -14.479 -9.296 1.00 67.06 117 ASP A N 1
ATOM 861 C CA . ASP A 1 117 ? 5.588 -15.716 -8.564 1.00 67.06 117 ASP A CA 1
ATOM 862 C C . ASP A 1 117 ? 4.303 -15.677 -7.703 1.00 67.06 117 ASP A C 1
ATOM 864 O O . ASP A 1 117 ? 3.881 -14.610 -7.234 1.00 67.06 117 ASP A O 1
ATOM 868 N N . PRO A 1 118 ? 3.706 -16.849 -7.416 1.00 75.06 118 PRO A N 1
ATOM 869 C CA . PRO A 1 118 ? 2.568 -16.940 -6.516 1.00 75.06 118 PRO A CA 1
ATOM 870 C C . PRO A 1 118 ? 2.920 -16.379 -5.135 1.00 75.06 118 PRO A C 1
ATOM 872 O O . PRO A 1 118 ? 3.913 -16.745 -4.507 1.00 75.06 118 PRO A O 1
ATOM 875 N N . SER A 1 119 ? 2.056 -15.500 -4.648 1.00 85.31 119 SER A N 1
ATOM 876 C CA . SER A 1 119 ? 2.145 -14.876 -3.332 1.00 85.31 119 SER A CA 1
ATOM 877 C C . SER A 1 119 ? 0.873 -15.157 -2.540 1.00 85.31 119 SER A C 1
ATOM 879 O O . SER A 1 119 ? -0.109 -15.671 -3.074 1.00 85.31 119 SER A O 1
ATOM 881 N N . VAL A 1 120 ? 0.887 -14.865 -1.248 1.00 90.25 120 VAL A N 1
ATOM 882 C CA . VAL A 1 120 ? -0.289 -14.939 -0.383 1.00 90.25 120 VAL A CA 1
ATOM 883 C C . VAL A 1 120 ? -0.603 -13.537 0.098 1.00 90.25 120 VAL A C 1
ATOM 885 O O . VAL A 1 120 ? 0.286 -12.840 0.578 1.00 90.25 120 VAL A O 1
ATOM 888 N N . GLU A 1 121 ? -1.865 -13.145 -0.009 1.00 93.69 121 GLU A N 1
ATOM 889 C CA . GLU A 1 121 ? -2.401 -11.958 0.638 1.00 93.69 121 GLU A CA 1
ATOM 890 C C . GLU A 1 121 ? -3.188 -12.373 1.876 1.00 93.69 121 GLU A C 1
ATOM 892 O O . GLU A 1 121 ? -4.162 -13.120 1.780 1.00 93.69 121 GLU A O 1
ATOM 897 N N . SER A 1 122 ? -2.767 -11.885 3.039 1.00 94.88 122 SER A N 1
ATOM 898 C CA . SER A 1 122 ? -3.468 -12.053 4.311 1.00 94.88 122 SER A CA 1
ATOM 899 C C . SER A 1 122 ? -4.183 -10.756 4.678 1.00 94.88 122 SER A C 1
ATOM 901 O O . SER A 1 122 ? -3.543 -9.711 4.795 1.00 94.88 122 SER A O 1
ATOM 903 N N . GLY A 1 123 ? -5.502 -10.820 4.854 1.00 97.00 123 GLY A N 1
ATOM 904 C CA . GLY A 1 123 ? -6.345 -9.674 5.185 1.00 97.00 123 GLY A CA 1
ATOM 905 C C . GLY A 1 123 ? -6.714 -9.620 6.667 1.00 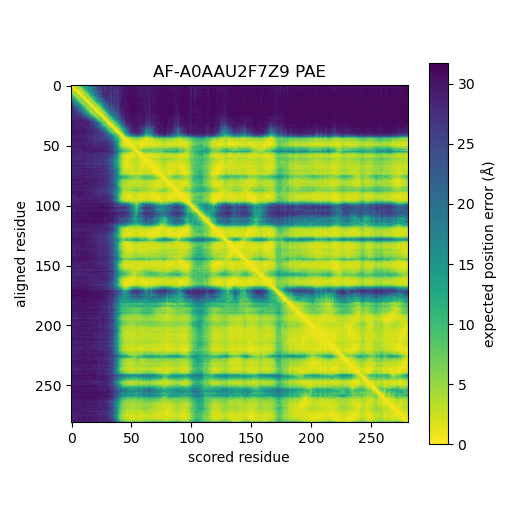97.00 123 GLY A C 1
ATOM 906 O O . GLY A 1 123 ? -6.980 -10.648 7.298 1.00 97.00 123 GLY A O 1
ATOM 907 N N . PHE A 1 124 ? -6.782 -8.410 7.215 1.00 97.50 124 PHE A N 1
ATOM 908 C CA . PHE A 1 124 ? -7.164 -8.132 8.597 1.00 97.50 124 PHE A CA 1
ATOM 909 C C . PHE A 1 124 ? -8.095 -6.923 8.638 1.00 97.50 124 PHE A C 1
ATOM 911 O O . PHE A 1 124 ? -7.755 -5.856 8.134 1.00 97.50 124 PHE A O 1
ATOM 918 N N . LEU A 1 125 ? -9.267 -7.096 9.239 1.00 96.69 125 LEU A N 1
ATOM 919 C CA . LEU A 1 125 ? -10.192 -6.010 9.529 1.00 96.69 125 LEU A CA 1
ATOM 920 C C . LEU A 1 125 ? -9.854 -5.437 10.900 1.00 96.69 125 LEU A C 1
ATOM 922 O O . LEU A 1 125 ? -9.690 -6.194 11.858 1.00 96.69 125 LEU A O 1
ATOM 926 N N . VAL A 1 126 ? -9.747 -4.119 10.980 1.00 94.69 126 VAL A N 1
ATOM 927 C CA . VAL A 1 126 ? -9.464 -3.391 12.214 1.00 94.69 126 VAL A CA 1
ATOM 928 C C . VAL A 1 126 ? -10.660 -2.503 12.508 1.00 94.69 126 VAL A C 1
ATOM 930 O O . VAL A 1 126 ? -11.023 -1.658 11.685 1.00 94.69 126 VAL A O 1
ATOM 933 N N . ASP A 1 127 ? -11.278 -2.733 13.660 1.00 91.25 127 ASP A N 1
ATOM 934 C CA . ASP A 1 127 ? -12.308 -1.852 14.191 1.00 91.25 127 ASP A CA 1
ATOM 935 C C . ASP A 1 127 ? -11.635 -0.601 14.765 1.00 91.25 127 ASP A C 1
ATOM 937 O O . ASP A 1 127 ? -10.828 -0.671 15.696 1.00 91.25 127 ASP A O 1
ATOM 941 N N . THR A 1 128 ? -11.899 0.539 14.138 1.00 83.00 128 THR A N 1
ATOM 942 C CA . THR A 1 128 ? -11.315 1.827 14.503 1.00 83.00 128 THR A CA 1
ATOM 943 C C . THR A 1 128 ? -12.448 2.822 14.679 1.00 83.00 128 THR A C 1
ATOM 945 O O . THR A 1 128 ? -13.241 3.013 13.759 1.00 83.00 128 THR A O 1
ATOM 948 N N . ALA A 1 129 ? -12.508 3.496 15.826 1.00 68.44 129 ALA A N 1
ATOM 949 C CA . ALA A 1 129 ? -13.563 4.474 16.088 1.00 68.44 129 ALA A CA 1
ATOM 950 C C . ALA A 1 129 ? -13.454 5.727 15.192 1.00 68.44 129 ALA A C 1
ATOM 952 O O . ALA A 1 129 ? -14.472 6.285 14.786 1.00 68.44 129 ALA A O 1
ATOM 953 N N . ASP A 1 130 ? -12.226 6.130 14.839 1.00 78.94 130 ASP A N 1
ATOM 954 C CA . ASP A 1 130 ? -11.926 7.411 14.189 1.00 78.94 130 ASP A CA 1
ATOM 955 C C . ASP A 1 130 ? -10.840 7.287 13.100 1.00 78.94 130 ASP A C 1
ATOM 957 O O . ASP A 1 130 ? -10.788 6.326 12.336 1.00 78.94 130 ASP A O 1
ATOM 961 N N . GLN A 1 131 ? -9.998 8.310 12.966 1.00 84.88 131 GLN A N 1
ATOM 962 C CA . GLN A 1 131 ? -8.861 8.356 12.068 1.00 84.88 131 GLN A CA 1
ATOM 963 C C . GLN A 1 131 ? -7.647 7.712 12.729 1.00 84.88 131 GLN A C 1
ATOM 965 O O . GLN A 1 131 ? -7.318 8.000 13.877 1.00 84.88 131 GLN A O 1
ATOM 970 N N . VAL A 1 132 ? -6.945 6.873 11.980 1.00 89.69 132 VAL A N 1
ATOM 971 C CA . VAL A 1 132 ? -5.689 6.255 12.379 1.00 89.69 132 VAL A CA 1
ATOM 972 C C . VAL A 1 132 ? -4.547 6.741 11.502 1.00 89.69 132 VAL A C 1
ATOM 974 O O . VAL A 1 132 ? -4.685 6.953 10.295 1.00 89.69 132 VAL A O 1
ATOM 977 N N . ARG A 1 133 ? -3.386 6.908 12.118 1.00 92.31 133 ARG A N 1
ATOM 978 C CA . ARG A 1 133 ? -2.118 7.106 11.431 1.00 92.31 133 ARG A CA 1
ATOM 979 C C . ARG A 1 133 ? -1.459 5.747 11.227 1.00 92.31 133 ARG A C 1
ATOM 981 O O . ARG A 1 133 ? -1.325 4.981 12.180 1.00 92.31 133 ARG A O 1
ATOM 988 N N . ALA A 1 134 ? -1.042 5.475 9.996 1.00 93.81 134 ALA A N 1
ATOM 989 C CA . ALA A 1 134 ? -0.252 4.310 9.640 1.00 93.81 134 ALA A CA 1
ATOM 990 C C . ALA A 1 134 ? 1.225 4.691 9.502 1.00 93.81 134 ALA A C 1
ATOM 992 O O . ALA A 1 134 ? 1.589 5.527 8.669 1.00 93.81 134 ALA A O 1
ATOM 993 N N . ASP A 1 135 ? 2.071 4.036 10.292 1.00 95.69 135 ASP A N 1
ATOM 994 C CA . ASP A 1 135 ? 3.522 4.148 10.222 1.00 95.69 135 ASP A CA 1
ATOM 995 C C . ASP A 1 135 ? 4.132 2.810 9.781 1.00 95.69 135 ASP A C 1
ATOM 997 O O . ASP A 1 135 ? 3.916 1.774 10.417 1.00 95.69 135 ASP A O 1
ATOM 1001 N N . LEU A 1 136 ? 4.920 2.833 8.707 1.00 95.50 136 LEU A N 1
ATOM 1002 C CA . LEU A 1 136 ? 5.697 1.701 8.213 1.00 95.50 136 LEU A CA 1
ATOM 1003 C C . LEU A 1 136 ? 7.148 1.854 8.675 1.00 95.50 136 LEU A C 1
ATOM 1005 O O . LEU A 1 136 ? 7.816 2.828 8.346 1.00 95.50 136 LEU A O 1
ATOM 1009 N N . ASP A 1 137 ? 7.610 0.915 9.495 1.00 94.94 137 ASP A N 1
ATOM 1010 C CA . ASP A 1 137 ? 8.927 0.909 10.141 1.00 94.94 137 ASP A CA 1
ATOM 1011 C C . ASP A 1 137 ? 9.263 2.199 10.906 1.00 94.94 137 ASP A C 1
ATOM 1013 O O . ASP A 1 137 ? 10.419 2.577 11.044 1.00 94.94 137 ASP A O 1
ATOM 1017 N N . GLY A 1 138 ? 8.237 2.852 11.461 1.00 93.38 138 GLY A N 1
ATOM 1018 C CA . GLY A 1 138 ? 8.375 4.105 12.209 1.00 93.38 138 GLY A CA 1
ATOM 1019 C C . GLY A 1 138 ? 8.226 5.369 11.360 1.00 93.38 138 GLY A C 1
ATOM 1020 O O . GLY A 1 138 ? 8.309 6.468 11.906 1.00 93.38 138 GLY A O 1
ATOM 1021 N N . HIS A 1 139 ? 7.957 5.231 10.060 1.00 93.56 139 HIS A N 1
ATOM 1022 C CA . HIS A 1 139 ? 7.757 6.352 9.147 1.00 93.56 139 HIS A CA 1
ATOM 1023 C C . HIS A 1 139 ? 6.298 6.467 8.706 1.00 93.56 139 HIS A C 1
ATOM 1025 O O . HIS A 1 139 ? 5.719 5.466 8.283 1.00 93.56 139 HIS A O 1
ATOM 1031 N N . PRO A 1 140 ? 5.696 7.667 8.747 1.00 91.44 140 PRO A N 1
ATOM 1032 C CA . PRO A 1 140 ? 4.311 7.847 8.336 1.00 91.44 140 PRO A CA 1
ATOM 1033 C C . PRO A 1 140 ? 4.154 7.568 6.845 1.00 91.44 140 PRO A C 1
ATOM 1035 O O . PRO A 1 140 ? 4.846 8.165 6.020 1.00 91.44 140 PRO A O 1
ATOM 1038 N N . VAL A 1 141 ? 3.211 6.693 6.502 1.00 91.44 141 VAL A N 1
ATOM 1039 C CA . VAL A 1 141 ? 2.876 6.381 5.104 1.00 91.44 141 VAL A CA 1
ATOM 1040 C C . VAL A 1 141 ? 1.477 6.845 4.731 1.00 91.44 141 VAL A C 1
ATOM 1042 O O . VAL A 1 141 ? 1.254 7.232 3.586 1.00 91.44 141 VAL A O 1
ATOM 1045 N N . GLU A 1 142 ? 0.546 6.857 5.690 1.00 89.44 142 GLU A N 1
ATOM 1046 C CA . GLU A 1 142 ? -0.838 7.228 5.418 1.00 89.44 142 GLU A CA 1
ATOM 1047 C C . GLU A 1 142 ? -1.605 7.669 6.673 1.00 89.44 142 GLU A C 1
ATOM 1049 O O . GLU A 1 142 ? -1.301 7.251 7.791 1.00 89.44 142 GLU A O 1
ATOM 1054 N N . GLN A 1 143 ? -2.637 8.494 6.482 1.00 88.12 143 GLN A N 1
ATOM 1055 C CA . GLN A 1 143 ? -3.700 8.702 7.464 1.00 88.12 143 GLN A CA 1
ATOM 1056 C C . GLN A 1 143 ? -5.009 8.140 6.903 1.00 88.12 143 GLN A C 1
ATOM 1058 O O . GLN A 1 143 ? -5.413 8.484 5.793 1.00 88.12 143 GLN A O 1
ATOM 1063 N N . LEU A 1 144 ? -5.669 7.280 7.671 1.00 86.12 144 LEU A N 1
ATOM 1064 C CA . LEU A 1 144 ? -6.796 6.466 7.234 1.00 86.12 144 LEU A CA 1
ATOM 1065 C C . LEU A 1 144 ? -7.934 6.632 8.234 1.00 86.12 144 LEU A C 1
ATOM 1067 O O . LEU A 1 144 ? -7.735 6.407 9.414 1.00 86.12 144 LEU A O 1
ATOM 1071 N N . ARG A 1 145 ? -9.140 6.980 7.793 1.00 77.62 145 ARG A N 1
ATOM 1072 C CA . ARG A 1 145 ? -10.335 6.857 8.652 1.00 77.62 145 ARG A CA 1
ATOM 1073 C C . ARG A 1 145 ? -11.030 5.528 8.416 1.00 77.62 145 ARG A C 1
ATOM 1075 O O . ARG A 1 145 ? -11.347 4.793 9.332 1.00 77.62 145 ARG A O 1
ATOM 1082 N N . ARG A 1 146 ? -11.253 5.240 7.140 1.00 79.44 146 ARG A N 1
ATOM 1083 C CA . ARG A 1 146 ? -11.814 4.011 6.580 1.00 79.44 146 ARG A CA 1
ATOM 1084 C C . ARG A 1 146 ? -11.066 3.819 5.275 1.00 79.44 146 ARG A C 1
ATOM 1086 O O . ARG A 1 146 ? -10.890 4.785 4.537 1.00 79.44 146 ARG A O 1
ATOM 1093 N N . GLY A 1 147 ? -10.560 2.630 4.995 1.00 87.81 147 GLY A N 1
ATOM 1094 C CA . GLY A 1 147 ? -9.628 2.492 3.879 1.00 87.81 147 GLY A CA 1
ATOM 1095 C C . GLY A 1 147 ? -9.116 1.084 3.680 1.00 87.81 147 GLY A C 1
ATOM 1096 O O . GLY A 1 147 ? -9.614 0.134 4.292 1.00 87.81 147 GLY A O 1
ATOM 1097 N N . VAL A 1 148 ? -8.135 0.973 2.798 1.00 91.81 148 VAL A N 1
ATOM 1098 C CA . VAL A 1 148 ? -7.317 -0.222 2.671 1.00 91.81 148 VAL 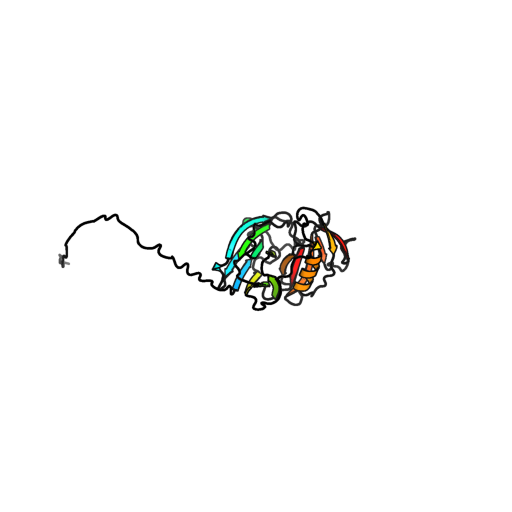A CA 1
ATOM 1099 C C . VAL A 1 148 ? -5.864 0.216 2.688 1.00 91.81 148 VAL A C 1
ATOM 1101 O O . VAL A 1 148 ? -5.487 1.075 1.899 1.00 91.81 148 VAL A O 1
ATOM 1104 N N . ILE A 1 149 ? -5.054 -0.396 3.544 1.00 95.00 149 ILE A N 1
ATOM 1105 C CA . ILE A 1 149 ? -3.599 -0.278 3.485 1.00 95.00 149 ILE A CA 1
ATOM 1106 C C . ILE A 1 149 ? -3.008 -1.619 3.063 1.00 95.00 149 ILE A C 1
ATOM 1108 O O . ILE A 1 149 ? -3.323 -2.663 3.636 1.00 95.00 149 ILE A O 1
ATOM 1112 N N . ARG A 1 150 ? -2.172 -1.591 2.024 1.00 96.38 150 ARG A N 1
ATOM 1113 C CA . ARG A 1 150 ? -1.522 -2.771 1.445 1.00 96.38 150 ARG A CA 1
ATOM 1114 C C . ARG A 1 150 ? -0.027 -2.705 1.688 1.00 96.38 150 ARG A C 1
ATOM 1116 O O . ARG A 1 150 ? 0.605 -1.740 1.267 1.00 96.38 150 ARG A O 1
ATOM 1123 N N . ILE A 1 151 ? 0.527 -3.732 2.322 1.00 95.88 151 ILE A N 1
ATOM 1124 C CA . ILE A 1 151 ? 1.966 -3.871 2.551 1.00 95.88 151 ILE A CA 1
ATOM 1125 C C . ILE A 1 151 ? 2.472 -5.116 1.827 1.00 95.88 151 ILE A C 1
ATOM 1127 O O . ILE A 1 151 ? 1.913 -6.199 1.991 1.00 95.88 151 ILE A O 1
ATOM 1131 N N . ASP A 1 152 ? 3.552 -4.970 1.070 1.00 93.06 152 ASP A N 1
ATOM 1132 C CA . ASP A 1 152 ? 4.254 -6.059 0.403 1.00 93.06 152 ASP A CA 1
ATOM 1133 C C . ASP A 1 152 ? 5.600 -6.312 1.066 1.00 93.06 152 ASP A C 1
ATOM 1135 O O . ASP A 1 152 ? 6.480 -5.449 1.096 1.00 93.06 152 ASP A O 1
ATOM 1139 N N . VAL A 1 153 ? 5.745 -7.519 1.605 1.00 90.31 153 VAL A N 1
ATOM 1140 C CA . VAL A 1 153 ? 6.968 -7.986 2.260 1.00 90.31 153 VAL A CA 1
ATOM 1141 C C . VAL A 1 153 ? 7.654 -9.098 1.467 1.00 90.31 153 VAL A C 1
ATOM 1143 O O . VAL A 1 153 ? 8.600 -9.715 1.947 1.00 90.31 153 VAL A O 1
ATOM 1146 N N . THR A 1 154 ? 7.212 -9.382 0.238 1.00 85.94 154 THR A N 1
ATOM 1147 C CA . THR A 1 154 ? 7.831 -10.422 -0.605 1.00 85.94 154 THR A CA 1
ATOM 1148 C C . THR A 1 154 ? 9.250 -10.054 -1.052 1.00 85.94 154 THR A C 1
ATOM 1150 O O . THR A 1 154 ? 10.034 -10.937 -1.398 1.00 85.94 154 THR A O 1
ATOM 1153 N N . GLY A 1 155 ? 9.606 -8.769 -1.003 1.00 78.81 155 GLY A N 1
ATOM 1154 C CA . GLY A 1 155 ? 10.936 -8.261 -1.339 1.00 78.81 155 GLY A CA 1
ATOM 1155 C C . GLY A 1 155 ? 11.895 -8.148 -0.159 1.00 78.81 155 GLY A C 1
ATOM 1156 O O . GLY A 1 155 ? 13.043 -7.776 -0.377 1.00 78.81 155 GLY A O 1
ATOM 1157 N N . THR A 1 156 ? 11.449 -8.428 1.071 1.00 80.06 156 THR A N 1
ATOM 1158 C CA . THR A 1 156 ? 12.301 -8.305 2.259 1.00 80.06 156 THR A CA 1
ATOM 1159 C C . THR A 1 156 ? 13.061 -9.591 2.542 1.00 80.06 156 THR A C 1
ATOM 1161 O O . THR A 1 156 ? 12.615 -10.692 2.210 1.00 80.06 156 THR A O 1
ATOM 1164 N N . ASP A 1 157 ? 14.205 -9.461 3.207 1.00 77.25 157 ASP A N 1
ATOM 1165 C CA . ASP A 1 157 ? 15.030 -10.598 3.592 1.00 77.25 157 ASP A CA 1
ATOM 1166 C C . ASP A 1 157 ? 14.245 -11.557 4.497 1.00 77.25 157 ASP A C 1
ATOM 1168 O O . ASP A 1 157 ? 13.297 -11.192 5.198 1.00 77.25 157 ASP A O 1
ATOM 1172 N N . ALA A 1 158 ? 14.667 -12.817 4.493 1.00 72.25 158 ALA A N 1
ATOM 1173 C CA . ALA A 1 158 ? 14.105 -13.897 5.299 1.00 72.25 158 ALA A CA 1
ATOM 1174 C C . ALA A 1 158 ? 14.010 -13.584 6.804 1.00 72.25 158 ALA A C 1
ATOM 1176 O O . ALA A 1 158 ? 13.050 -13.999 7.457 1.00 72.25 158 ALA A O 1
ATOM 1177 N N . ASP A 1 159 ? 15.020 -12.886 7.321 1.00 76.25 159 ASP A N 1
ATOM 1178 C CA . ASP A 1 159 ? 15.177 -12.566 8.740 1.00 76.25 159 ASP A CA 1
ATOM 1179 C C . ASP A 1 159 ? 14.884 -11.085 9.031 1.00 76.25 159 ASP A C 1
ATOM 1181 O O . ASP A 1 159 ? 14.928 -10.662 10.189 1.00 76.25 159 ASP A O 1
ATOM 1185 N N . ASP A 1 160 ? 14.568 -10.293 7.996 1.00 83.69 160 ASP A N 1
ATOM 1186 C CA . ASP A 1 160 ? 14.155 -8.905 8.171 1.00 83.69 160 ASP A CA 1
ATOM 1187 C C . ASP A 1 160 ? 12.650 -8.822 8.428 1.00 83.69 160 ASP A C 1
ATOM 1189 O O . ASP A 1 160 ? 11.836 -9.514 7.809 1.00 83.69 160 ASP A O 1
ATOM 1193 N N . LEU A 1 161 ? 12.283 -7.961 9.374 1.00 89.56 161 LEU A N 1
ATOM 1194 C CA . LEU A 1 161 ? 10.902 -7.766 9.789 1.00 89.56 161 LEU A CA 1
ATOM 1195 C C . LEU A 1 161 ? 10.436 -6.381 9.368 1.00 89.56 161 LEU A C 1
ATOM 1197 O O . LEU A 1 161 ? 11.144 -5.395 9.563 1.00 89.56 161 LEU A O 1
ATOM 1201 N N . VAL A 1 162 ? 9.232 -6.302 8.820 1.00 92.81 162 VAL A N 1
ATOM 1202 C CA . VAL A 1 162 ? 8.514 -5.053 8.552 1.00 92.81 162 VAL A CA 1
ATOM 1203 C C . VAL A 1 162 ? 7.512 -4.821 9.668 1.00 92.81 162 VAL A C 1
ATOM 1205 O O . VAL A 1 162 ? 6.832 -5.749 10.109 1.00 92.81 162 VAL A O 1
ATOM 1208 N N . ARG A 1 163 ? 7.430 -3.586 10.154 1.00 96.38 163 ARG A N 1
ATOM 1209 C CA . ARG A 1 163 ? 6.508 -3.188 11.215 1.00 96.38 163 ARG A CA 1
ATOM 1210 C C . ARG A 1 163 ? 5.514 -2.178 10.675 1.00 96.38 163 ARG A C 1
ATOM 1212 O O . ARG A 1 163 ? 5.888 -1.047 10.402 1.00 96.38 163 ARG A O 1
ATOM 1219 N N . LEU A 1 164 ? 4.247 -2.560 10.584 1.00 97.31 164 LEU A N 1
ATOM 1220 C CA . LEU A 1 164 ? 3.157 -1.611 10.380 1.00 97.31 164 LEU A CA 1
ATOM 1221 C C . LEU A 1 164 ? 2.541 -1.292 11.742 1.00 97.31 164 LEU A C 1
ATOM 1223 O O . LEU A 1 164 ? 2.047 -2.193 12.415 1.00 97.31 164 LEU A O 1
ATOM 1227 N N . THR A 1 165 ? 2.570 -0.029 12.150 1.00 97.25 165 THR A N 1
ATOM 1228 C CA . THR A 1 165 ? 1.877 0.446 13.354 1.00 97.25 165 THR A CA 1
ATOM 1229 C C . THR A 1 165 ? 0.695 1.304 12.935 1.00 97.25 165 THR A C 1
ATOM 1231 O O . THR A 1 165 ? 0.854 2.231 12.147 1.00 97.25 165 THR A O 1
ATOM 1234 N N . LEU A 1 166 ? -0.483 0.987 13.459 1.00 95.56 166 LEU A N 1
ATOM 1235 C CA . LEU A 1 166 ? -1.669 1.825 13.378 1.00 95.56 166 LEU A CA 1
ATOM 1236 C C . LEU A 1 166 ? -1.874 2.454 14.749 1.00 95.56 166 LEU A C 1
ATOM 1238 O O . LEU A 1 166 ? -1.882 1.742 15.750 1.00 95.56 166 LEU A O 1
ATOM 1242 N N . SER A 1 167 ? -2.028 3.769 14.796 1.00 93.44 167 SER A N 1
ATOM 1243 C CA . SER A 1 167 ? -2.256 4.505 16.039 1.00 93.44 167 SER A CA 1
ATOM 1244 C C . SER A 1 167 ? -3.399 5.490 15.874 1.00 93.44 167 SER A C 1
ATOM 1246 O O . SER A 1 167 ? -3.622 6.002 14.775 1.00 93.44 167 SER A O 1
ATOM 1248 N N . ALA A 1 168 ? -4.130 5.753 16.952 1.00 89.75 168 ALA A N 1
ATOM 1249 C CA . ALA A 1 168 ? -5.155 6.783 16.966 1.00 89.75 168 ALA A CA 1
ATOM 1250 C C . ALA A 1 168 ? -4.563 8.132 16.540 1.00 89.75 168 ALA A C 1
ATOM 1252 O O . ALA A 1 168 ? -3.556 8.597 17.083 1.00 89.75 168 ALA A O 1
ATOM 1253 N N . SER A 1 169 ? -5.190 8.772 15.558 1.00 81.88 169 SER A N 1
ATOM 1254 C CA . SER A 1 169 ? -4.822 10.119 15.148 1.00 81.88 169 SER A CA 1
ATOM 1255 C C . SER A 1 169 ? -5.558 11.124 16.025 1.00 81.88 169 SER A C 1
ATOM 1257 O O . SER A 1 169 ? -6.784 11.164 16.043 1.00 81.88 169 SER A O 1
ATOM 1259 N N . ARG A 1 170 ? -4.812 11.980 16.731 1.00 67.75 170 ARG A N 1
ATOM 1260 C CA . ARG A 1 170 ? -5.394 13.098 17.498 1.00 67.75 170 ARG A CA 1
ATOM 1261 C C . ARG A 1 170 ? -5.834 14.266 16.610 1.00 67.75 170 ARG A C 1
ATOM 1263 O O . ARG A 1 170 ? -6.515 15.171 17.088 1.00 67.75 170 ARG A O 1
ATOM 1270 N N . GLU A 1 171 ? -5.445 14.268 15.335 1.00 61.41 171 GLU A N 1
ATOM 1271 C CA . GLU A 1 171 ? -5.870 15.274 14.361 1.00 61.41 171 GLU A CA 1
ATOM 1272 C C . GLU A 1 171 ? -7.314 14.980 13.936 1.00 61.41 171 GLU A C 1
ATOM 1274 O O . GLU A 1 171 ? -7.570 14.148 13.077 1.00 61.41 171 GLU A O 1
ATOM 1279 N N . THR A 1 172 ? -8.267 15.651 14.582 1.00 50.56 172 THR A N 1
ATOM 1280 C CA . THR A 1 172 ? -9.717 15.414 14.451 1.00 50.56 172 THR A CA 1
ATOM 1281 C C . THR A 1 172 ? -10.366 16.158 13.274 1.00 50.56 172 THR A C 1
ATOM 1283 O O . THR A 1 172 ? -11.576 16.072 13.083 1.00 50.56 172 THR A O 1
ATOM 1286 N N . THR A 1 173 ? -9.602 16.941 12.505 1.00 45.88 173 THR A N 1
ATOM 1287 C CA . THR A 1 173 ? -10.158 18.017 11.656 1.00 45.88 173 THR A CA 1
ATOM 1288 C C . THR A 1 173 ? -9.799 17.960 10.173 1.00 45.88 173 THR A C 1
ATOM 1290 O O . THR A 1 173 ? -10.121 18.892 9.437 1.00 45.88 173 THR A O 1
ATOM 1293 N N . GLY A 1 174 ? -9.204 16.870 9.690 1.00 47.16 174 GLY A N 1
ATOM 1294 C CA . GLY A 1 174 ? -9.063 16.630 8.254 1.00 47.16 174 GLY A CA 1
ATOM 1295 C C . GLY A 1 174 ? -10.050 15.559 7.793 1.00 47.16 174 GLY A C 1
ATOM 1296 O O . GLY A 1 174 ? -10.013 14.463 8.346 1.00 47.16 174 GLY A O 1
ATOM 1297 N N . PRO A 1 175 ? -10.922 15.791 6.794 1.00 47.41 175 PRO A N 1
ATOM 1298 C CA . PRO A 1 175 ? -11.623 14.671 6.182 1.00 47.41 175 PRO A CA 1
ATOM 1299 C C . PRO A 1 175 ? -10.581 13.680 5.646 1.00 47.41 175 PRO A C 1
ATOM 1301 O O . PRO A 1 175 ? -9.604 14.090 5.014 1.00 47.41 175 PRO A O 1
ATOM 1304 N N . ALA A 1 176 ? -10.794 12.378 5.873 1.00 54.44 176 ALA A N 1
ATOM 1305 C CA . ALA A 1 176 ? -10.104 11.363 5.083 1.00 54.44 176 ALA A CA 1
ATOM 1306 C C . ALA A 1 176 ? -10.319 11.720 3.612 1.00 54.44 176 ALA A C 1
ATOM 1308 O O . ALA A 1 176 ? -11.458 11.948 3.193 1.00 54.44 176 ALA A O 1
ATOM 1309 N N . ARG A 1 177 ? -9.221 11.897 2.876 1.00 59.12 177 ARG A N 1
ATOM 1310 C CA . ARG A 1 177 ? -9.288 12.533 1.564 1.00 59.12 177 ARG A CA 1
ATOM 1311 C C . ARG A 1 177 ? -10.060 11.604 0.624 1.00 59.12 177 ARG A C 1
ATOM 1313 O O . ARG A 1 177 ? -9.653 10.451 0.494 1.00 59.12 177 ARG A O 1
ATOM 1320 N N . PRO A 1 178 ? -11.184 12.057 0.042 1.00 60.00 178 PRO A N 1
ATOM 1321 C CA . PRO A 1 178 ? -11.937 11.224 -0.881 1.00 60.00 178 PRO A CA 1
ATOM 1322 C C . PRO A 1 178 ? -11.066 10.902 -2.094 1.00 60.00 178 PRO A C 1
ATOM 1324 O O . PRO A 1 178 ? -10.208 11.710 -2.470 1.00 60.00 178 PRO A O 1
ATOM 1327 N N . ASP A 1 179 ? -11.308 9.743 -2.709 1.00 62.22 179 ASP A N 1
ATOM 1328 C CA . ASP A 1 179 ? -10.759 9.460 -4.032 1.00 62.22 179 ASP A CA 1
ATOM 1329 C C . ASP A 1 179 ? -11.133 10.608 -4.986 1.00 62.22 179 ASP A C 1
ATOM 1331 O O . ASP A 1 179 ? -12.204 11.216 -4.834 1.00 62.22 179 ASP A O 1
ATOM 1335 N N . PRO A 1 180 ? -10.272 10.941 -5.963 1.00 65.25 180 PRO A N 1
ATOM 1336 C CA . PRO A 1 180 ? -10.609 11.955 -6.947 1.00 65.25 180 PRO A CA 1
ATOM 1337 C C . PRO A 1 180 ? -11.955 11.611 -7.607 1.00 65.25 180 PRO A C 1
ATOM 1339 O O . PRO A 1 180 ? -12.145 10.460 -8.004 1.00 65.25 180 PRO A O 1
ATOM 1342 N N . PRO A 1 181 ? -12.872 12.579 -7.807 1.00 67.31 181 PRO A N 1
ATOM 1343 C CA . PRO A 1 181 ? -14.170 12.318 -8.439 1.00 67.31 181 PRO A CA 1
ATOM 1344 C C . PRO A 1 181 ? -14.051 11.639 -9.811 1.00 67.31 181 PRO A C 1
ATOM 1346 O O . PRO A 1 181 ? -14.920 10.880 -10.219 1.00 67.31 181 PRO A O 1
ATOM 1349 N N . ALA A 1 182 ? -12.941 11.879 -10.518 1.00 76.50 182 ALA A N 1
ATOM 1350 C CA . ALA A 1 182 ? -12.635 11.262 -11.807 1.00 76.50 182 ALA A CA 1
ATOM 1351 C C . ALA A 1 182 ? -12.438 9.733 -11.746 1.00 76.50 182 ALA A C 1
ATOM 1353 O O . ALA A 1 182 ? -12.501 9.074 -12.781 1.00 76.50 182 ALA A O 1
ATOM 1354 N N . CYS A 1 183 ? -12.202 9.175 -10.558 1.00 85.25 183 CYS A N 1
ATOM 1355 C CA . CYS A 1 183 ? -12.018 7.743 -10.336 1.00 85.25 183 CYS A CA 1
ATOM 1356 C C . CYS A 1 183 ? -13.326 7.023 -9.972 1.00 85.25 183 CYS A C 1
ATOM 1358 O O . CYS A 1 183 ? -13.354 5.791 -9.904 1.00 85.25 183 CYS A O 1
ATOM 1360 N N . GLU A 1 184 ? -14.408 7.767 -9.727 1.00 81.75 184 GLU A N 1
ATOM 1361 C CA . GLU A 1 184 ? -15.703 7.202 -9.361 1.00 81.75 184 GLU A CA 1
ATOM 1362 C C . GLU A 1 184 ? -16.293 6.386 -10.524 1.00 81.75 184 GLU A C 1
ATOM 1364 O O . GLU A 1 184 ? -16.305 6.815 -11.677 1.00 81.75 184 GLU A O 1
ATOM 1369 N N . GLY A 1 185 ? -16.772 5.174 -10.229 1.00 80.25 185 GLY A N 1
ATOM 1370 C CA . GLY A 1 185 ? -17.373 4.284 -11.230 1.00 80.25 185 GLY A CA 1
ATOM 1371 C C . GLY A 1 185 ? -16.381 3.597 -12.176 1.00 80.25 185 GLY A C 1
ATOM 1372 O O . GLY A 1 185 ? -16.811 2.891 -13.090 1.00 80.25 185 GLY A O 1
ATOM 1373 N N . LEU A 1 186 ? -15.070 3.758 -11.966 1.00 86.31 186 LEU A N 1
ATOM 1374 C CA . LEU A 1 186 ? -14.051 3.088 -12.768 1.00 86.31 186 LEU A CA 1
ATOM 1375 C C . LEU A 1 186 ? -14.097 1.565 -12.557 1.00 86.31 186 LEU A C 1
ATOM 1377 O O . LEU A 1 186 ? -13.962 1.074 -11.433 1.00 86.31 186 LEU A O 1
ATOM 1381 N N . ASP A 1 187 ? -14.247 0.800 -13.644 1.00 86.56 187 ASP A N 1
ATOM 1382 C CA . ASP A 1 187 ? -14.189 -0.662 -13.579 1.00 86.56 187 ASP A CA 1
ATOM 1383 C C . ASP A 1 187 ? -12.748 -1.124 -13.329 1.00 86.56 187 ASP A C 1
ATOM 1385 O O . ASP A 1 187 ? -11.919 -1.184 -14.242 1.00 86.56 187 ASP A O 1
ATOM 1389 N N . ARG A 1 188 ? -12.470 -1.503 -12.078 1.00 84.56 188 ARG A N 1
ATOM 1390 C CA . ARG A 1 188 ? -11.168 -2.004 -11.611 1.00 84.56 188 ARG A CA 1
ATOM 1391 C C . ARG A 1 188 ? -10.707 -3.289 -12.305 1.00 84.56 188 ARG A C 1
ATOM 1393 O O . ARG A 1 188 ? -9.550 -3.665 -12.160 1.00 84.56 188 ARG A O 1
ATOM 1400 N N . ARG A 1 189 ? -11.584 -3.983 -13.038 1.00 85.38 189 ARG A N 1
ATOM 1401 C CA . ARG A 1 189 ? -11.230 -5.179 -13.822 1.00 85.38 189 ARG A CA 1
ATOM 1402 C C . ARG A 1 189 ? -10.806 -4.853 -15.249 1.00 85.38 189 ARG A C 1
ATOM 1404 O O . ARG A 1 189 ? -10.324 -5.738 -15.953 1.00 85.38 189 ARG A O 1
ATOM 1411 N N . SER A 1 190 ? -10.993 -3.608 -15.675 1.00 85.19 190 SER A N 1
ATOM 1412 C CA . SER A 1 190 ? -10.633 -3.137 -17.005 1.00 85.19 190 SER A CA 1
ATOM 1413 C C . SER A 1 190 ? -9.269 -2.448 -17.005 1.00 85.19 190 SER A C 1
ATOM 1415 O O . SER A 1 190 ? -8.799 -1.928 -15.989 1.00 85.19 190 SER A O 1
ATOM 1417 N N . SER A 1 191 ? -8.611 -2.451 -18.164 1.00 89.12 191 SER A N 1
ATOM 1418 C CA . SER A 1 191 ? -7.401 -1.659 -18.353 1.00 89.12 191 SER A CA 1
ATOM 1419 C C . SER A 1 191 ? -7.738 -0.175 -18.462 1.00 89.12 191 SER A C 1
ATOM 1421 O O . SER A 1 191 ? -8.722 0.204 -19.097 1.00 89.12 191 SER A O 1
ATOM 1423 N N . HIS A 1 192 ? -6.885 0.672 -17.895 1.00 91.62 192 HIS A N 1
ATOM 1424 C CA . HIS A 1 192 ? -7.089 2.119 -17.864 1.00 91.62 192 HIS A CA 1
ATOM 1425 C C . HIS A 1 192 ? -5.859 2.857 -18.384 1.00 91.62 192 HIS A C 1
ATOM 1427 O O . HIS A 1 192 ? -4.744 2.351 -18.285 1.00 91.62 192 HIS A O 1
ATOM 1433 N N . ARG A 1 193 ? -6.043 4.042 -18.971 1.00 92.94 193 ARG A N 1
ATOM 1434 C CA . ARG A 1 193 ? -4.916 4.874 -19.409 1.00 92.94 193 ARG A CA 1
ATOM 1435 C C . ARG A 1 193 ? -4.550 5.841 -18.300 1.00 92.94 193 ARG A C 1
ATOM 1437 O O . ARG A 1 193 ? -5.411 6.593 -17.866 1.00 92.94 193 ARG A O 1
ATOM 1444 N N . VAL A 1 194 ? -3.289 5.834 -17.894 1.00 93.31 194 VAL A N 1
ATOM 1445 C CA . VAL A 1 194 ? -2.761 6.712 -16.845 1.00 93.31 194 VAL A CA 1
ATOM 1446 C C . VAL A 1 194 ? -1.573 7.491 -17.372 1.00 93.31 194 VAL A C 1
ATOM 1448 O O . VAL A 1 194 ? -0.793 6.967 -18.170 1.00 93.31 194 VAL A O 1
ATOM 1451 N N . VAL A 1 195 ? -1.432 8.733 -16.920 1.00 94.56 195 VAL A N 1
ATOM 1452 C CA . VAL A 1 195 ? -0.229 9.527 -17.167 1.00 94.56 195 VAL A CA 1
ATOM 1453 C C . VAL A 1 195 ? 0.749 9.227 -16.041 1.00 94.56 195 VAL A C 1
ATOM 1455 O O . VAL A 1 195 ? 0.404 9.356 -14.868 1.00 94.56 195 VAL A O 1
ATOM 1458 N N . LEU A 1 196 ? 1.961 8.794 -16.380 1.00 94.25 196 LEU A N 1
ATOM 1459 C CA . LEU A 1 196 ? 2.974 8.484 -15.377 1.00 94.25 196 LEU A CA 1
ATOM 1460 C C . LEU A 1 196 ? 3.375 9.762 -14.627 1.00 94.25 196 LEU A C 1
ATOM 1462 O O . LEU A 1 196 ? 3.850 10.706 -15.267 1.00 94.25 196 LEU A O 1
ATOM 1466 N N . PRO A 1 197 ? 3.213 9.819 -13.292 1.00 93.62 197 PRO A N 1
ATOM 1467 C CA . PRO A 1 197 ? 3.614 10.992 -12.534 1.00 93.62 197 PRO A CA 1
ATOM 1468 C C . PRO A 1 197 ? 5.139 11.106 -12.473 1.00 93.62 197 PRO A C 1
ATOM 1470 O O . PRO A 1 197 ? 5.872 10.123 -12.604 1.00 93.62 197 PRO A O 1
ATOM 1473 N N . THR A 1 198 ? 5.628 12.312 -12.209 1.00 92.56 198 THR A N 1
ATOM 1474 C CA . THR A 1 198 ? 7.033 12.519 -11.853 1.00 92.56 198 THR A CA 1
ATOM 1475 C C . THR A 1 198 ? 7.221 12.187 -10.379 1.00 92.56 198 THR A C 1
ATOM 1477 O O . THR A 1 198 ? 6.664 12.862 -9.518 1.00 92.56 198 THR A O 1
ATOM 1480 N N . VAL A 1 199 ? 8.012 11.153 -10.087 1.00 92.38 199 VAL A N 1
ATOM 1481 C CA . VAL A 1 199 ? 8.418 10.796 -8.721 1.00 92.38 199 VAL A CA 1
ATOM 1482 C C . VAL A 1 199 ? 9.933 10.660 -8.693 1.00 92.38 199 VAL A C 1
ATOM 1484 O O . VAL A 1 199 ? 10.502 9.833 -9.408 1.00 92.38 199 VAL A O 1
ATOM 1487 N N . GLU A 1 200 ? 10.581 11.483 -7.877 1.00 91.31 200 GLU A N 1
ATOM 1488 C CA . GLU A 1 200 ? 12.032 11.493 -7.723 1.00 91.31 200 GLU A CA 1
ATOM 1489 C C . GLU A 1 200 ? 12.456 10.648 -6.507 1.00 91.31 200 GLU A C 1
ATOM 1491 O O . GLU A 1 200 ? 11.691 10.485 -5.549 1.00 91.31 200 GLU A O 1
ATOM 1496 N N . PRO A 1 201 ? 13.683 10.100 -6.484 1.00 90.69 201 PRO A N 1
ATOM 1497 C CA . PRO A 1 201 ? 14.213 9.478 -5.281 1.00 90.69 201 PRO A CA 1
ATOM 1498 C C . PRO A 1 201 ? 14.292 10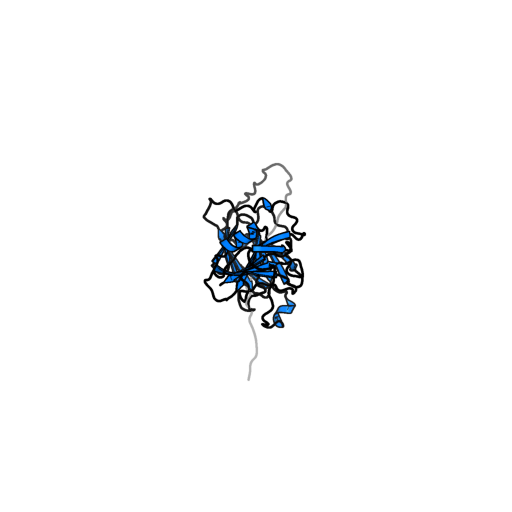.502 -4.149 1.00 90.69 201 PRO A C 1
ATOM 1500 O O . PRO A 1 201 ? 14.864 11.576 -4.314 1.00 90.69 201 PRO A O 1
ATOM 1503 N N . GLY A 1 202 ? 13.765 10.151 -2.980 1.00 92.88 202 GLY A N 1
ATOM 1504 C CA . GLY A 1 202 ? 13.690 11.053 -1.834 1.00 92.88 202 GLY A CA 1
ATOM 1505 C C . GLY A 1 202 ? 12.361 11.802 -1.714 1.00 92.88 202 GLY A C 1
ATOM 1506 O O . GLY A 1 202 ? 12.150 12.453 -0.691 1.00 92.88 202 GLY A O 1
ATOM 1507 N N . THR A 1 203 ? 11.442 11.685 -2.684 1.00 95.25 203 THR A N 1
ATOM 1508 C CA . THR A 1 203 ? 10.079 12.223 -2.545 1.00 95.25 203 THR A CA 1
ATOM 1509 C C . THR A 1 203 ? 9.410 11.643 -1.286 1.00 95.25 203 THR A C 1
ATOM 1511 O O . THR A 1 203 ? 9.491 10.428 -1.061 1.00 95.25 203 THR A O 1
ATOM 1514 N N . PRO A 1 204 ? 8.743 12.460 -0.449 1.00 93.50 204 PRO A N 1
ATOM 1515 C CA . PRO A 1 204 ? 7.978 11.957 0.688 1.00 93.50 204 PRO A CA 1
ATOM 1516 C C . PRO A 1 204 ? 6.930 10.926 0.251 1.00 93.50 204 PRO A C 1
ATOM 1518 O O . PRO A 1 204 ? 6.241 11.110 -0.751 1.00 93.50 204 PRO A O 1
ATOM 1521 N N . VAL A 1 205 ? 6.775 9.842 1.019 1.00 94.12 205 VAL A N 1
ATOM 1522 C CA . VAL A 1 205 ? 5.853 8.738 0.671 1.00 94.12 205 VAL A CA 1
ATOM 1523 C C . VAL A 1 205 ? 4.422 9.220 0.452 1.00 94.12 205 VAL A C 1
ATOM 1525 O O . VAL A 1 205 ? 3.757 8.765 -0.478 1.00 94.12 205 VAL A O 1
ATOM 1528 N N . ARG A 1 206 ? 3.972 10.169 1.276 1.00 90.56 206 ARG A N 1
ATOM 1529 C CA . ARG A 1 206 ? 2.646 10.778 1.166 1.00 90.56 206 ARG A CA 1
ATOM 1530 C C . ARG A 1 206 ? 2.423 11.431 -0.200 1.00 90.56 206 ARG A C 1
ATOM 1532 O O . ARG A 1 206 ? 1.398 11.175 -0.821 1.00 90.56 206 ARG A O 1
ATOM 1539 N N . ASP A 1 207 ? 3.382 12.222 -0.666 1.00 92.00 207 ASP A N 1
ATOM 1540 C CA . ASP A 1 207 ? 3.249 13.016 -1.891 1.00 92.00 207 ASP A CA 1
ATOM 1541 C C . ASP A 1 207 ? 3.247 12.108 -3.128 1.00 92.00 207 ASP A C 1
ATOM 1543 O O . ASP A 1 207 ? 2.425 12.262 -4.029 1.00 92.00 207 ASP A O 1
ATOM 1547 N N . ALA A 1 208 ? 4.110 11.087 -3.141 1.00 94.75 208 ALA A N 1
ATOM 1548 C CA . ALA A 1 208 ? 4.122 10.088 -4.208 1.00 94.75 208 ALA A CA 1
ATOM 1549 C C . ALA A 1 208 ? 2.835 9.243 -4.233 1.00 94.75 208 ALA A C 1
ATOM 1551 O O . ALA A 1 208 ? 2.320 8.935 -5.308 1.00 94.75 208 ALA A O 1
ATOM 1552 N N . ALA A 1 209 ? 2.302 8.869 -3.064 1.00 93.12 209 ALA A N 1
ATOM 1553 C CA . ALA A 1 209 ? 1.030 8.154 -2.974 1.00 93.12 209 ALA A CA 1
ATOM 1554 C C . ALA A 1 209 ? -0.138 9.009 -3.485 1.00 93.12 209 ALA A C 1
ATOM 1556 O O . ALA A 1 209 ? -1.003 8.492 -4.190 1.00 93.12 209 ALA A O 1
ATOM 1557 N N . GLU A 1 210 ? -0.149 10.307 -3.169 1.00 90.62 210 GLU A N 1
ATOM 1558 C CA . GLU A 1 210 ? -1.146 11.260 -3.666 1.00 90.62 210 GLU A CA 1
ATOM 1559 C C . GLU A 1 210 ? -1.099 11.359 -5.196 1.00 90.62 210 GLU A C 1
ATOM 1561 O O . GLU A 1 210 ? -2.121 11.135 -5.845 1.00 90.62 210 GLU A O 1
ATOM 1566 N N . ALA A 1 211 ? 0.088 11.544 -5.780 1.00 93.25 211 ALA A N 1
ATOM 1567 C CA . ALA A 1 211 ? 0.259 11.620 -7.232 1.00 93.25 211 ALA A CA 1
ATOM 1568 C C . ALA A 1 211 ? -0.217 10.352 -7.973 1.00 93.25 211 ALA A C 1
ATOM 1570 O O . ALA 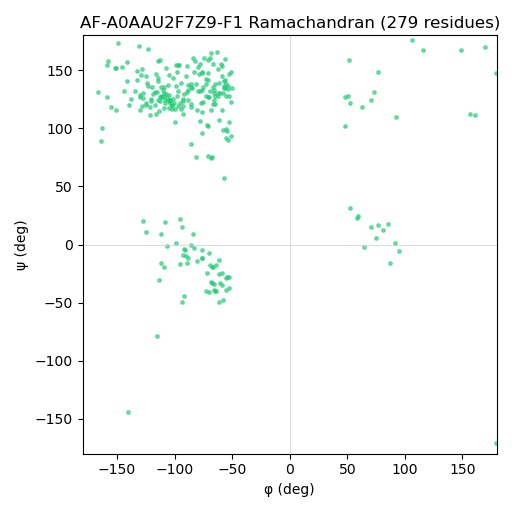A 1 211 ? -0.750 10.436 -9.078 1.00 93.25 211 ALA A O 1
ATOM 1571 N N . LEU A 1 212 ? -0.057 9.163 -7.377 1.00 94.38 212 LEU A N 1
ATOM 1572 C CA . LEU A 1 212 ? -0.576 7.915 -7.954 1.00 94.38 212 LEU A CA 1
ATOM 1573 C C . LEU A 1 212 ? -2.101 7.810 -7.848 1.00 94.38 212 LEU A C 1
ATOM 1575 O O . LEU A 1 212 ? -2.756 7.356 -8.788 1.00 94.38 212 LEU A O 1
ATOM 1579 N N . ARG A 1 213 ? -2.680 8.240 -6.723 1.00 91.75 213 ARG A N 1
ATOM 1580 C CA . ARG A 1 213 ? -4.135 8.212 -6.504 1.00 91.75 213 ARG A CA 1
ATOM 1581 C C . ARG A 1 213 ? -4.870 9.190 -7.404 1.00 91.75 213 ARG A C 1
ATOM 1583 O O . ARG A 1 213 ? -5.961 8.871 -7.861 1.00 91.75 213 ARG A O 1
ATOM 1590 N N . GLU A 1 214 ? -4.253 10.322 -7.735 1.00 91.44 214 GLU A N 1
ATOM 1591 C CA . GLU A 1 214 ? -4.750 11.242 -8.767 1.00 91.44 214 GLU A CA 1
ATOM 1592 C C . GLU A 1 214 ? -4.889 10.574 -10.144 1.00 91.44 214 GLU A C 1
ATOM 1594 O O . GLU A 1 214 ? -5.728 10.984 -10.942 1.00 91.44 214 GLU A O 1
ATOM 1599 N N . GLN A 1 215 ? -4.126 9.506 -10.401 1.00 92.94 215 GLN A N 1
ATOM 1600 C CA . GLN A 1 215 ? -4.227 8.666 -11.600 1.00 92.94 215 GLN A CA 1
ATOM 1601 C C . GLN A 1 215 ? -5.138 7.440 -11.404 1.00 92.94 215 GLN A C 1
ATOM 1603 O O . GLN A 1 215 ? -5.085 6.493 -12.189 1.00 92.94 215 GLN A O 1
ATOM 1608 N N . CYS A 1 216 ? -5.955 7.421 -10.346 1.00 92.38 216 CYS A N 1
ATOM 1609 C CA . CYS A 1 216 ? -6.850 6.319 -9.986 1.00 92.38 216 CYS A CA 1
ATOM 1610 C C . CYS A 1 216 ? -6.140 4.977 -9.734 1.00 92.38 216 CYS A C 1
ATOM 1612 O O . CYS A 1 216 ? -6.746 3.908 -9.858 1.00 92.38 216 CYS A O 1
ATOM 1614 N N . LEU A 1 217 ? -4.854 5.008 -9.376 1.00 92.81 217 LEU A N 1
ATOM 1615 C CA . LEU A 1 217 ? -4.083 3.810 -9.062 1.00 92.81 217 LEU A CA 1
ATOM 1616 C C . LEU A 1 217 ? -4.222 3.453 -7.581 1.00 92.81 217 LEU A C 1
ATOM 1618 O O . LEU A 1 217 ? -4.042 4.295 -6.701 1.00 92.81 217 LEU A O 1
ATOM 1622 N N . ASP A 1 218 ? -4.477 2.173 -7.309 1.00 92.44 218 ASP A N 1
ATOM 1623 C CA . ASP A 1 218 ? -4.365 1.641 -5.954 1.00 92.44 218 ASP A CA 1
ATOM 1624 C C . ASP A 1 218 ? -2.891 1.577 -5.546 1.00 92.44 218 ASP A C 1
ATOM 1626 O O . ASP A 1 218 ? -2.027 1.235 -6.355 1.00 92.44 218 ASP A O 1
ATOM 1630 N N . VAL A 1 219 ? -2.606 1.884 -4.281 1.00 94.69 219 VAL A N 1
ATOM 1631 C CA . VAL A 1 219 ? -1.239 1.957 -3.753 1.00 94.69 219 VAL A CA 1
ATOM 1632 C C . VAL A 1 219 ? -0.963 0.787 -2.811 1.00 94.69 219 VAL A C 1
ATOM 1634 O O . VAL A 1 219 ? -1.772 0.447 -1.947 1.00 94.69 219 VAL A O 1
ATOM 1637 N N . GLN A 1 220 ? 0.213 0.193 -2.976 1.00 95.88 220 GLN A N 1
ATOM 1638 C CA . GLN A 1 220 ? 0.811 -0.803 -2.099 1.00 95.88 220 GLN A CA 1
ATOM 1639 C C . GLN A 1 220 ? 2.196 -0.311 -1.666 1.00 95.88 220 GLN A C 1
ATOM 1641 O O . GLN A 1 220 ? 2.949 0.221 -2.478 1.00 95.88 220 GLN A O 1
ATOM 1646 N N . TYR A 1 221 ? 2.557 -0.502 -0.402 1.00 96.12 221 TYR A N 1
ATOM 1647 C CA . TYR A 1 221 ? 3.843 -0.074 0.145 1.00 96.12 221 TYR A CA 1
ATOM 1648 C C . TYR A 1 221 ? 4.768 -1.271 0.348 1.00 96.12 221 TYR A C 1
ATOM 1650 O O . TYR A 1 221 ? 4.346 -2.301 0.864 1.00 96.12 221 TYR A O 1
ATOM 1658 N N . ALA A 1 222 ? 6.039 -1.127 -0.001 1.00 94.06 222 ALA A N 1
ATOM 1659 C CA . ALA A 1 222 ? 7.088 -2.084 0.327 1.00 94.06 222 ALA A CA 1
ATOM 1660 C C . ALA A 1 222 ? 8.236 -1.334 1.001 1.00 94.06 222 ALA A C 1
ATOM 1662 O O . ALA A 1 222 ? 8.686 -0.314 0.489 1.00 94.06 222 ALA A O 1
ATOM 1663 N N . SER A 1 223 ? 8.711 -1.824 2.142 1.00 91.31 223 SER A N 1
ATOM 1664 C CA . SER A 1 223 ? 9.823 -1.217 2.880 1.00 91.31 223 SER A CA 1
ATOM 1665 C C . SER A 1 223 ? 11.080 -2.046 2.672 1.00 91.31 223 SER A C 1
ATOM 1667 O O . SER A 1 223 ? 11.060 -3.253 2.915 1.00 91.31 223 SER A O 1
ATOM 1669 N N . LEU A 1 224 ? 12.157 -1.418 2.201 1.00 87.00 224 LEU A N 1
ATOM 1670 C CA . LEU A 1 224 ? 13.431 -2.083 1.937 1.00 87.00 224 LEU A CA 1
ATOM 1671 C C . LEU A 1 224 ? 14.578 -1.314 2.596 1.00 87.00 224 LEU A C 1
ATOM 1673 O O . LEU A 1 224 ? 14.585 -0.084 2.635 1.00 87.00 224 LEU A O 1
ATOM 1677 N N . ARG A 1 225 ? 15.593 -2.052 3.061 1.00 83.94 225 ARG A N 1
ATOM 1678 C CA . ARG A 1 225 ? 16.876 -1.469 3.469 1.00 83.94 225 ARG A CA 1
ATOM 1679 C C . ARG A 1 225 ? 17.606 -1.001 2.216 1.00 83.94 225 ARG A C 1
ATOM 1681 O O . ARG A 1 225 ? 18.148 -1.809 1.466 1.00 83.94 225 ARG A O 1
ATOM 1688 N N . THR A 1 226 ? 17.572 0.295 1.960 1.00 78.00 226 THR A N 1
ATOM 1689 C CA . THR A 1 226 ? 18.136 0.904 0.751 1.00 78.00 226 THR A CA 1
ATOM 1690 C C . THR A 1 226 ? 18.789 2.226 1.094 1.00 78.00 226 THR A C 1
ATOM 1692 O O . THR A 1 226 ? 18.375 2.875 2.049 1.00 78.00 226 THR A O 1
ATOM 1695 N N . ASP A 1 227 ? 19.729 2.676 0.270 1.00 77.81 227 ASP A N 1
ATOM 1696 C CA . ASP A 1 227 ? 20.311 4.008 0.420 1.00 77.81 227 ASP A CA 1
ATOM 1697 C C . ASP A 1 227 ? 19.241 5.095 0.249 1.00 77.81 227 ASP A C 1
ATOM 1699 O O . ASP A 1 227 ? 18.534 5.114 -0.756 1.00 77.81 227 ASP A O 1
ATOM 1703 N N . GLY A 1 228 ? 19.127 6.023 1.196 1.00 84.81 228 GLY A N 1
ATOM 1704 C CA . GLY A 1 228 ? 18.209 7.162 1.123 1.00 84.81 228 GLY A CA 1
ATOM 1705 C C . GLY A 1 228 ? 17.702 7.595 2.499 1.00 84.81 228 GLY A C 1
ATOM 1706 O O . GLY A 1 228 ? 17.903 6.875 3.475 1.00 84.81 228 GLY A O 1
ATOM 1707 N N . PRO A 1 229 ? 17.058 8.771 2.610 1.00 89.94 229 PRO A N 1
ATOM 1708 C CA . PRO A 1 229 ? 16.439 9.188 3.861 1.00 89.94 229 PRO A CA 1
ATOM 1709 C C . PRO A 1 229 ? 15.268 8.257 4.220 1.00 89.94 229 PRO A C 1
ATOM 1711 O O . PRO A 1 229 ? 14.399 8.037 3.370 1.00 89.94 229 PRO A O 1
ATOM 1714 N N . PRO A 1 230 ? 15.197 7.734 5.451 1.00 91.44 230 PRO A N 1
ATOM 1715 C CA . PRO A 1 230 ? 14.080 6.905 5.885 1.00 91.44 230 PRO A CA 1
ATOM 1716 C C . PRO A 1 230 ? 12.717 7.595 5.724 1.00 91.44 230 PRO A C 1
ATOM 1718 O O . PRO A 1 230 ? 12.587 8.801 5.950 1.00 91.44 230 PRO A O 1
ATOM 1721 N N . GLY A 1 231 ? 11.693 6.839 5.323 1.00 89.56 231 GLY A N 1
ATOM 1722 C CA . GLY A 1 231 ? 10.348 7.367 5.069 1.00 89.56 231 GLY A CA 1
ATOM 1723 C C . GLY A 1 231 ? 10.194 8.123 3.746 1.00 89.56 231 GLY A C 1
ATOM 1724 O O . GLY A 1 231 ? 9.224 8.862 3.570 1.00 89.56 231 GLY A O 1
ATOM 1725 N N . THR A 1 232 ? 11.130 7.947 2.811 1.00 95.00 232 THR A N 1
ATOM 1726 C CA . THR A 1 232 ? 11.054 8.509 1.453 1.00 95.00 232 THR A CA 1
ATOM 1727 C C . THR A 1 232 ? 10.938 7.422 0.393 1.00 95.00 232 THR A C 1
ATOM 1729 O O . THR A 1 232 ? 11.298 6.264 0.615 1.00 95.00 232 THR A O 1
ATOM 1732 N N . VAL A 1 233 ? 10.418 7.782 -0.778 1.00 94.31 233 VAL A N 1
ATOM 1733 C CA . VAL A 1 233 ? 10.305 6.878 -1.922 1.00 94.31 233 VAL A CA 1
ATOM 1734 C C . VAL A 1 233 ? 11.651 6.743 -2.613 1.00 94.31 233 VAL A C 1
ATOM 1736 O O . VAL A 1 233 ? 12.312 7.725 -2.942 1.00 94.31 233 VAL A O 1
ATOM 1739 N N . ARG A 1 234 ? 12.046 5.503 -2.883 1.00 92.25 234 ARG A N 1
ATOM 1740 C CA . ARG A 1 234 ? 13.189 5.185 -3.744 1.00 92.25 234 ARG A CA 1
ATOM 1741 C C . ARG A 1 234 ? 12.784 4.999 -5.186 1.00 92.25 234 ARG A C 1
ATOM 1743 O O . ARG A 1 234 ? 13.481 5.458 -6.084 1.00 92.25 234 ARG A O 1
ATOM 1750 N N . ARG A 1 235 ? 11.693 4.265 -5.381 1.00 92.25 235 ARG A N 1
ATOM 1751 C CA . ARG A 1 235 ? 11.121 3.983 -6.689 1.00 92.25 235 ARG A CA 1
ATOM 1752 C C . ARG A 1 235 ? 9.653 3.607 -6.570 1.00 92.25 235 ARG A C 1
ATOM 1754 O O . ARG A 1 235 ? 9.209 3.119 -5.531 1.00 92.25 235 ARG A O 1
ATOM 1761 N N . VAL A 1 236 ? 8.937 3.768 -7.666 1.00 94.44 236 VAL A N 1
ATOM 1762 C CA . VAL A 1 236 ? 7.546 3.372 -7.845 1.00 94.44 236 VAL A CA 1
ATOM 1763 C C . VAL A 1 236 ? 7.469 2.375 -8.980 1.00 94.44 236 VAL A C 1
ATOM 1765 O O . VAL A 1 236 ? 8.077 2.586 -10.027 1.00 94.44 236 VAL A O 1
ATOM 1768 N N . LEU A 1 237 ? 6.705 1.307 -8.783 1.00 93.44 237 LEU A N 1
ATOM 1769 C CA . LEU A 1 237 ? 6.304 0.418 -9.861 1.00 93.44 237 LEU A CA 1
ATOM 1770 C C . LEU A 1 237 ? 4.846 0.652 -10.218 1.00 93.44 237 LEU A C 1
ATOM 1772 O O . LEU A 1 237 ? 3.972 0.395 -9.393 1.00 93.44 237 LEU A O 1
ATOM 1776 N N . VAL A 1 238 ? 4.586 1.082 -11.447 1.00 94.38 238 VAL A N 1
ATOM 1777 C CA . VAL A 1 238 ? 3.228 1.219 -11.982 1.00 94.38 238 VAL A CA 1
ATOM 1778 C C . VAL A 1 238 ? 2.947 0.035 -12.907 1.00 94.38 238 VAL A C 1
ATOM 1780 O O . VAL A 1 238 ? 3.686 -0.139 -13.876 1.00 94.38 238 VAL A O 1
ATOM 1783 N N . PRO A 1 239 ? 1.927 -0.800 -12.647 1.00 92.56 239 PRO A N 1
ATOM 1784 C CA . PRO A 1 239 ? 1.673 -1.984 -13.459 1.00 92.56 239 PRO A CA 1
ATOM 1785 C C . PRO A 1 239 ? 1.295 -1.606 -14.893 1.00 92.56 239 PRO A C 1
ATOM 1787 O O . PRO A 1 239 ? 0.520 -0.683 -15.127 1.00 92.56 239 PRO A O 1
ATOM 1790 N N . VAL A 1 240 ? 1.830 -2.341 -15.866 1.00 90.94 240 VAL A N 1
ATOM 1791 C CA . VAL A 1 240 ? 1.557 -2.139 -17.297 1.00 90.94 240 VAL A CA 1
ATOM 1792 C C . VAL A 1 240 ? 0.764 -3.333 -17.810 1.00 90.94 240 VAL A C 1
ATOM 1794 O O . VAL A 1 240 ? 1.157 -4.480 -17.600 1.00 90.94 240 VAL A O 1
ATOM 1797 N N . ALA A 1 241 ? -0.373 -3.086 -18.462 1.00 88.25 241 ALA A N 1
ATOM 1798 C CA . ALA A 1 241 ? -1.249 -4.140 -18.981 1.00 88.25 241 ALA A CA 1
ATOM 1799 C C . ALA A 1 241 ? -0.663 -4.871 -20.204 1.00 88.25 241 ALA A C 1
ATOM 1801 O O . ALA A 1 241 ? -1.041 -6.007 -20.479 1.00 88.25 241 ALA A O 1
ATOM 1802 N N . VAL A 1 242 ? 0.236 -4.219 -20.945 1.00 78.38 242 VAL A N 1
ATOM 1803 C CA . VAL A 1 242 ? 0.756 -4.689 -22.234 1.00 78.38 242 VAL A CA 1
ATOM 1804 C C . VAL A 1 242 ? 2.193 -5.195 -22.093 1.00 78.38 242 VAL A C 1
ATOM 1806 O O . VAL A 1 242 ? 3.071 -4.470 -21.638 1.00 78.38 242 VAL A O 1
ATOM 1809 N N . GLN A 1 243 ? 2.439 -6.428 -22.536 1.00 75.75 243 GLN A N 1
ATOM 1810 C CA . GLN A 1 243 ? 3.774 -7.033 -22.613 1.00 75.75 243 GLN A CA 1
ATOM 1811 C C . GLN A 1 243 ? 4.680 -6.332 -23.650 1.00 75.75 243 GLN A C 1
ATOM 1813 O O . GLN A 1 243 ? 4.169 -5.750 -24.608 1.00 75.75 243 GLN A O 1
ATOM 1818 N N . PRO A 1 244 ? 6.023 -6.398 -23.516 1.00 72.06 244 PRO A N 1
ATOM 1819 C CA . PRO A 1 244 ? 6.793 -7.305 -22.653 1.00 72.06 244 PRO A CA 1
ATOM 1820 C C . PRO A 1 244 ? 7.052 -6.799 -21.229 1.00 72.06 244 PRO A C 1
ATOM 1822 O O . PRO A 1 244 ? 7.505 -7.577 -20.397 1.00 72.06 244 PRO A O 1
ATOM 1825 N N . LEU A 1 245 ? 6.787 -5.525 -20.933 1.00 74.75 245 LEU A N 1
ATOM 1826 C CA . LEU A 1 245 ? 7.007 -4.965 -19.599 1.00 74.75 245 LEU A CA 1
ATOM 1827 C C . LEU A 1 245 ? 5.800 -5.223 -18.699 1.00 74.75 245 LEU A C 1
ATOM 1829 O O . LEU A 1 245 ? 4.662 -4.995 -19.097 1.00 74.75 245 LEU A O 1
ATOM 1833 N N . THR A 1 246 ? 6.043 -5.651 -17.462 1.00 81.12 246 THR A N 1
ATOM 1834 C CA . THR A 1 246 ? 4.972 -5.857 -16.475 1.00 81.12 246 THR A CA 1
ATOM 1835 C C . THR A 1 246 ? 4.759 -4.657 -15.557 1.00 81.12 246 THR A C 1
ATOM 1837 O O . THR A 1 246 ? 3.676 -4.527 -14.978 1.00 81.12 246 THR A O 1
ATOM 1840 N N . ALA A 1 247 ? 5.728 -3.737 -15.496 1.00 87.62 247 ALA A N 1
ATOM 1841 C CA . ALA A 1 247 ? 5.622 -2.456 -14.805 1.00 87.62 247 ALA A CA 1
ATOM 1842 C C . ALA A 1 247 ? 6.514 -1.366 -15.433 1.00 87.62 247 ALA A C 1
ATOM 1844 O O . ALA A 1 247 ? 7.580 -1.655 -15.976 1.00 87.62 247 ALA A O 1
ATOM 1845 N N . ALA A 1 248 ? 6.096 -0.106 -15.299 1.00 90.50 248 ALA A N 1
ATOM 1846 C CA . ALA A 1 248 ? 6.934 1.075 -15.475 1.00 90.50 248 ALA A CA 1
ATOM 1847 C C . ALA A 1 248 ? 7.604 1.428 -14.136 1.00 90.50 248 ALA A C 1
ATOM 1849 O O . ALA A 1 248 ? 6.956 1.379 -13.088 1.00 90.50 248 ALA A O 1
ATOM 1850 N N . VAL A 1 249 ? 8.892 1.776 -14.168 1.00 91.62 249 VAL A N 1
ATOM 1851 C CA . VAL A 1 249 ? 9.702 2.079 -12.975 1.00 91.62 249 VAL A CA 1
ATOM 1852 C C . VAL A 1 249 ? 9.975 3.581 -12.913 1.00 91.62 249 VAL A C 1
ATOM 1854 O O . VAL A 1 249 ? 10.525 4.134 -13.864 1.00 91.62 249 VAL A O 1
ATOM 1857 N N . LEU A 1 250 ? 9.624 4.232 -11.801 1.00 90.88 250 LEU A N 1
ATOM 1858 C CA . LEU A 1 250 ? 9.823 5.672 -11.594 1.00 90.88 250 LEU A CA 1
ATOM 1859 C C . LEU A 1 250 ? 10.712 5.937 -10.363 1.00 90.88 250 LEU A C 1
ATOM 1861 O O . LEU A 1 250 ? 10.344 5.485 -9.282 1.00 90.88 250 LEU A O 1
ATOM 1865 N N . PRO A 1 251 ? 11.837 6.663 -10.481 1.00 86.56 251 PRO A N 1
ATOM 1866 C CA . PRO A 1 251 ? 12.460 7.038 -11.747 1.00 86.56 251 PRO A CA 1
ATOM 1867 C C . PRO A 1 251 ? 13.040 5.804 -12.471 1.00 86.56 251 PRO A C 1
ATOM 1869 O O . PRO A 1 251 ? 13.239 4.753 -11.850 1.00 86.56 251 PRO A O 1
ATOM 1872 N N . PRO A 1 252 ? 13.368 5.922 -13.767 1.00 84.44 252 PRO A N 1
ATOM 1873 C CA . PRO A 1 252 ? 14.041 4.857 -14.500 1.00 84.44 252 PRO A CA 1
ATOM 1874 C C . PRO A 1 252 ? 15.420 4.531 -13.891 1.00 84.44 252 PRO A C 1
ATOM 1876 O O . PRO A 1 252 ? 16.157 5.459 -13.550 1.00 84.44 252 PRO A O 1
ATOM 1879 N N . PRO A 1 253 ? 15.806 3.244 -13.782 1.00 76.38 253 PRO A N 1
ATOM 1880 C CA . PRO A 1 253 ? 17.026 2.821 -13.082 1.00 76.38 253 PRO A CA 1
ATOM 1881 C C . PRO A 1 253 ? 18.323 3.398 -13.673 1.00 76.38 253 PRO A C 1
ATOM 1883 O O . PRO A 1 253 ? 19.229 3.723 -12.914 1.00 76.38 253 PRO A O 1
ATOM 1886 N N . ASP A 1 254 ? 18.378 3.606 -14.992 1.00 76.56 254 ASP A N 1
ATOM 1887 C CA . ASP A 1 254 ? 19.547 4.156 -15.697 1.00 76.56 254 ASP A CA 1
ATOM 1888 C C . ASP A 1 254 ? 19.309 5.594 -16.197 1.00 76.56 254 ASP A C 1
ATOM 1890 O O . ASP A 1 254 ? 19.924 6.044 -17.165 1.00 76.56 254 ASP A O 1
ATOM 1894 N N . GLY A 1 255 ? 18.322 6.297 -15.625 1.00 71.12 255 GLY A N 1
ATOM 1895 C CA . GLY A 1 255 ? 17.869 7.612 -16.103 1.00 71.12 255 GLY A CA 1
ATOM 1896 C C . GLY A 1 255 ? 17.241 7.595 -17.505 1.00 71.12 255 GLY A C 1
ATOM 1897 O O . GLY A 1 255 ? 16.769 8.621 -17.987 1.00 71.12 255 GLY A O 1
ATOM 1898 N N . THR A 1 256 ? 17.200 6.430 -18.151 1.00 70.62 256 THR A N 1
ATOM 1899 C CA . THR A 1 256 ? 16.588 6.197 -19.455 1.00 70.62 256 THR A CA 1
ATOM 1900 C C . THR A 1 256 ? 15.397 5.270 -19.277 1.00 70.62 256 THR A C 1
ATOM 1902 O O . THR A 1 256 ? 15.524 4.122 -18.855 1.00 70.62 256 THR A O 1
ATOM 1905 N N . ALA A 1 257 ? 14.205 5.792 -19.553 1.00 74.81 257 ALA A N 1
ATOM 1906 C CA . ALA A 1 257 ? 13.010 4.968 -19.609 1.00 74.81 257 ALA A CA 1
ATOM 1907 C C . ALA A 1 257 ? 12.956 4.224 -20.952 1.00 74.81 257 ALA A C 1
ATOM 1909 O O . ALA A 1 257 ? 13.342 4.794 -21.980 1.00 74.81 257 ALA A O 1
ATOM 1910 N N . PRO A 1 258 ? 12.418 2.993 -20.992 1.00 76.00 258 PRO A N 1
ATOM 1911 C CA . PRO A 1 258 ? 11.910 2.427 -22.235 1.00 76.00 258 PRO A CA 1
ATOM 1912 C C . PRO A 1 258 ? 10.941 3.412 -22.911 1.00 76.00 258 PRO A C 1
ATOM 1914 O O . PRO A 1 258 ? 10.257 4.177 -22.227 1.00 76.00 258 PRO A O 1
ATOM 1917 N N . GLN A 1 259 ? 10.873 3.405 -24.247 1.00 73.81 259 GLN A N 1
ATOM 1918 C CA . GLN A 1 259 ? 9.977 4.306 -24.986 1.00 73.81 259 GLN A CA 1
ATOM 1919 C C . GLN A 1 259 ? 8.537 4.198 -24.471 1.00 73.81 259 GLN A C 1
ATOM 1921 O O . GLN A 1 259 ? 7.995 3.097 -24.412 1.00 73.81 259 GLN A O 1
ATOM 1926 N N . GLY A 1 260 ? 7.922 5.334 -24.135 1.00 77.56 260 GLY A N 1
ATOM 1927 C CA . GLY A 1 260 ? 6.544 5.385 -23.642 1.00 77.56 260 GLY A CA 1
ATOM 1928 C C . GLY A 1 260 ? 6.383 5.054 -22.155 1.00 77.56 260 GLY A C 1
ATOM 1929 O O . GLY A 1 260 ? 5.260 4.825 -21.717 1.00 77.56 260 GLY A O 1
ATOM 1930 N N . HIS A 1 261 ? 7.473 4.994 -21.384 1.00 82.94 261 HIS A N 1
ATOM 1931 C CA . HIS A 1 261 ? 7.455 4.701 -19.947 1.00 82.94 261 HIS A CA 1
ATOM 1932 C C . HIS A 1 261 ? 8.213 5.741 -19.102 1.00 82.94 261 HIS A C 1
ATOM 1934 O O . HIS A 1 261 ? 8.620 5.444 -17.976 1.00 82.94 261 HIS A O 1
ATOM 1940 N N . ALA A 1 262 ? 8.439 6.944 -19.633 1.00 87.00 262 ALA A N 1
ATOM 1941 C CA . ALA A 1 262 ? 8.997 8.071 -18.893 1.00 87.00 262 ALA A CA 1
ATOM 1942 C C . ALA A 1 262 ? 7.899 8.834 -18.121 1.00 87.00 262 ALA A C 1
ATOM 1944 O O . ALA A 1 262 ? 6.719 8.737 -18.466 1.00 87.00 262 ALA A O 1
ATOM 1945 N N . PRO A 1 263 ? 8.253 9.632 -17.096 1.00 89.88 263 PRO A N 1
ATOM 1946 C CA . PRO A 1 263 ? 7.318 10.597 -16.520 1.00 89.88 263 PRO A CA 1
ATOM 1947 C C . PRO A 1 263 ? 6.659 11.467 -17.602 1.00 89.88 263 PRO A C 1
ATOM 1949 O O . PRO A 1 263 ? 7.335 11.956 -18.506 1.00 89.88 263 PRO A O 1
ATOM 1952 N N . GLY A 1 264 ? 5.341 11.654 -17.510 1.00 91.06 264 GLY A N 1
ATOM 1953 C CA . GLY A 1 264 ? 4.526 12.354 -18.507 1.00 91.06 264 GLY A CA 1
ATOM 1954 C C . GLY A 1 264 ? 4.006 11.474 -19.651 1.00 91.06 264 GLY A C 1
ATOM 1955 O O . GLY A 1 264 ? 3.043 11.865 -20.314 1.00 91.06 264 GLY A O 1
ATOM 1956 N N . ASP A 1 265 ? 4.563 10.278 -19.859 1.00 92.56 265 ASP A N 1
ATOM 1957 C CA . ASP A 1 265 ? 4.035 9.344 -20.853 1.00 92.56 265 ASP A CA 1
ATOM 1958 C C . ASP A 1 265 ? 2.696 8.751 -20.396 1.00 92.56 265 ASP A C 1
ATOM 1960 O O . ASP A 1 265 ? 2.445 8.526 -19.209 1.00 92.56 265 ASP A O 1
ATOM 1964 N N . THR A 1 266 ? 1.820 8.471 -21.363 1.00 94.50 266 THR A N 1
ATOM 1965 C CA . THR A 1 266 ? 0.556 7.771 -21.112 1.00 94.50 266 THR A CA 1
ATOM 1966 C C . THR A 1 266 ? 0.739 6.275 -21.319 1.00 94.50 266 THR A C 1
ATOM 1968 O O . THR A 1 266 ? 1.010 5.833 -22.435 1.00 94.50 266 THR A O 1
ATOM 1971 N N . ILE A 1 267 ? 0.506 5.486 -20.271 1.00 93.31 267 ILE A N 1
ATOM 1972 C CA . ILE A 1 267 ? 0.552 4.022 -20.330 1.00 93.31 267 ILE A CA 1
ATOM 1973 C C . ILE A 1 267 ? -0.830 3.413 -20.120 1.00 93.31 267 ILE A C 1
ATOM 1975 O O . ILE A 1 267 ? -1.722 4.025 -19.536 1.00 93.31 267 ILE A O 1
ATOM 1979 N N . THR A 1 268 ? -1.000 2.172 -20.572 1.00 94.06 268 THR A N 1
ATOM 1980 C CA . THR A 1 268 ? -2.176 1.363 -20.230 1.00 94.06 268 THR A CA 1
ATOM 1981 C C . THR A 1 268 ? -1.846 0.487 -19.021 1.00 94.06 268 THR A C 1
ATOM 1983 O O . THR A 1 268 ? -0.968 -0.371 -19.107 1.00 94.06 268 THR A O 1
ATOM 1986 N N . THR A 1 269 ? -2.540 0.704 -17.906 1.00 92.31 269 THR A N 1
ATOM 1987 C CA . THR A 1 269 ? -2.389 -0.028 -16.641 1.00 92.31 269 THR A CA 1
ATOM 1988 C C . THR A 1 269 ? -3.449 -1.120 -16.480 1.00 92.31 269 THR A C 1
ATOM 1990 O O . THR A 1 269 ? -4.541 -1.035 -17.046 1.00 92.31 269 THR A O 1
ATOM 1993 N N . ASP A 1 270 ? -3.122 -2.149 -15.700 1.00 90.19 270 ASP A N 1
ATOM 1994 C CA . ASP A 1 270 ? -4.061 -3.159 -15.205 1.00 90.19 270 ASP A CA 1
ATOM 1995 C C . ASP A 1 270 ? -4.432 -2.812 -13.761 1.00 90.19 270 ASP A C 1
ATOM 1997 O O . ASP A 1 270 ? -3.634 -3.018 -12.847 1.00 90.19 270 ASP A O 1
ATOM 2001 N N . LEU A 1 271 ? -5.649 -2.304 -13.562 1.00 90.75 271 LEU A N 1
ATOM 2002 C CA . LEU A 1 271 ? -6.122 -1.821 -12.263 1.00 90.75 271 LEU A CA 1
ATOM 2003 C C . LEU A 1 271 ? -6.366 -2.927 -11.232 1.00 90.75 271 LEU A C 1
ATOM 2005 O O . LEU A 1 271 ? -6.597 -2.625 -10.064 1.00 90.75 271 LEU A O 1
ATOM 2009 N N . THR A 1 272 ? -6.289 -4.201 -11.624 1.00 91.50 272 THR A N 1
ATOM 2010 C CA . THR A 1 272 ? -6.317 -5.308 -10.658 1.00 91.50 272 THR A CA 1
ATOM 2011 C C . THR A 1 272 ? -4.984 -5.473 -9.927 1.00 91.50 272 THR A C 1
ATOM 2013 O O . THR A 1 272 ? -4.912 -6.219 -8.952 1.00 91.50 272 THR A O 1
ATOM 2016 N N . ARG A 1 273 ? -3.922 -4.797 -10.382 1.00 92.00 273 ARG A N 1
ATOM 2017 C CA . ARG A 1 273 ? -2.595 -4.797 -9.764 1.00 92.00 273 ARG A CA 1
ATOM 2018 C C . ARG A 1 273 ? -2.348 -3.426 -9.121 1.00 92.00 273 ARG A C 1
ATOM 2020 O O . ARG A 1 273 ? -2.551 -2.410 -9.783 1.00 92.00 273 ARG A O 1
ATOM 2027 N N . PRO A 1 274 ? -1.919 -3.357 -7.850 1.00 94.06 274 PRO A N 1
ATOM 2028 C CA . PRO A 1 274 ? -1.606 -2.083 -7.218 1.00 94.06 274 PRO A CA 1
ATOM 2029 C C . PRO A 1 274 ? -0.252 -1.545 -7.702 1.00 94.06 274 PRO A C 1
ATOM 2031 O O . PRO A 1 274 ? 0.688 -2.306 -7.953 1.00 94.06 274 PRO A O 1
ATOM 2034 N N . ALA A 1 275 ? -0.120 -0.222 -7.775 1.00 95.31 275 ALA A N 1
ATOM 2035 C CA . ALA A 1 275 ? 1.176 0.427 -7.906 1.00 95.31 275 ALA A CA 1
ATOM 2036 C C . ALA A 1 275 ? 1.966 0.268 -6.598 1.00 95.31 275 ALA A C 1
ATOM 2038 O O . ALA A 1 275 ? 1.433 0.492 -5.511 1.00 95.31 275 ALA A O 1
ATOM 2039 N N . THR A 1 276 ? 3.235 -0.133 -6.684 1.00 95.56 276 THR A N 1
ATOM 2040 C CA . THR A 1 276 ? 4.068 -0.383 -5.498 1.00 95.56 276 THR A CA 1
ATOM 2041 C C . THR A 1 276 ? 5.031 0.771 -5.245 1.00 95.56 276 THR A C 1
ATOM 2043 O O . THR A 1 276 ? 5.933 1.009 -6.047 1.00 95.56 276 THR A O 1
ATOM 2046 N N . LEU A 1 277 ? 4.879 1.448 -4.108 1.00 95.56 277 LEU A N 1
ATOM 2047 C CA . LEU A 1 277 ? 5.834 2.417 -3.576 1.00 95.56 277 LEU A CA 1
ATOM 2048 C C . LEU A 1 277 ? 6.904 1.694 -2.763 1.00 95.56 277 LEU A C 1
ATOM 2050 O O . LEU A 1 277 ? 6.602 1.073 -1.744 1.00 95.56 277 LEU A O 1
ATOM 2054 N N . ILE A 1 278 ? 8.159 1.796 -3.194 1.00 94.06 278 ILE A N 1
ATOM 2055 C CA . ILE A 1 278 ? 9.300 1.253 -2.457 1.00 94.06 278 ILE A CA 1
ATOM 2056 C C . ILE A 1 278 ? 9.865 2.351 -1.564 1.00 94.06 278 ILE A C 1
ATOM 2058 O O . ILE A 1 278 ? 10.420 3.338 -2.050 1.00 94.06 278 ILE A O 1
ATOM 2062 N N . VAL A 1 279 ? 9.706 2.156 -0.261 1.00 94.19 279 VAL A N 1
ATOM 2063 C CA . VAL A 1 279 ? 10.046 3.088 0.809 1.00 94.19 279 VAL A CA 1
ATOM 2064 C C . VAL A 1 279 ? 11.414 2.734 1.383 1.00 94.19 279 VAL A C 1
ATOM 2066 O O . VAL A 1 279 ? 11.683 1.568 1.684 1.00 94.19 279 VAL A O 1
ATOM 2069 N N . ALA A 1 280 ? 12.270 3.743 1.535 1.00 92.75 280 ALA A N 1
ATOM 2070 C CA . ALA A 1 280 ? 13.523 3.615 2.262 1.00 92.75 280 ALA A CA 1
ATOM 2071 C C . ALA A 1 280 ? 13.243 3.475 3.762 1.00 92.75 280 ALA A C 1
ATOM 2073 O O . ALA A 1 280 ? 12.538 4.306 4.345 1.00 92.75 280 ALA A O 1
ATOM 2074 N N . ARG A 1 281 ? 13.802 2.422 4.356 1.00 88.69 281 ARG A N 1
ATOM 2075 C CA . ARG A 1 281 ? 13.827 2.179 5.799 1.00 88.69 281 ARG A CA 1
ATOM 2076 C C . ARG A 1 281 ? 15.054 2.797 6.456 1.00 88.69 281 ARG A C 1
ATOM 2078 O O . ARG A 1 281 ? 16.142 2.696 5.850 1.00 88.69 281 ARG A O 1
#

pLDDT: mean 78.31, std 19.85, range [33.0, 97.81]

Radius of gyration: 29.34 Å; Cα contacts (8 Å, |Δi|>4): 565; chains: 1; bounding box: 68×81×90 Å

Mean predicted aligned error: 12.52 Å

Secondary structure (DSSP, 8-state):
----------------------------------------------EEEEEEETTS-EEEESTTGGGEEEEEEEEE-TTPPP-----TTEEEEEEEE--TTTTTT-----PPSS--S-EEEEEEEEE-SS-EEEEETTEEEEEESS-EEEEE-TTS-TT-EEEEEEEE----SSPPPPPPGGGTT--TTSEEEEEPP---TT-BHHHHHHHHHTTT--EEEEEE--SS-TTBEEEEEEE-SSSS-SEEEES-TTS-PPTT-STT-EEEEETTSPEEEEEE-

Nearest PDB structures (foldseek):
  3ouv-assembly1_A  TM=7.318E-01  e=9.301E-02  Mycobacterium tuberculosis H37Ra
  3e1z-assembly1_A  TM=2.407E-01  e=3.564E+00  Trypanosoma cruzi

Solvent-accessible surface area (backbone atoms only — not comparable to full-atom values): 16555 Å² total; per-residue (Å²): 132,91,83,82,91,79,91,82,89,86,88,84,87,85,88,88,86,84,82,90,85,87,88,83,92,80,89,83,84,90,80,73,82,78,75,74,75,72,76,75,73,72,72,73,59,50,31,32,34,40,41,35,28,16,58,56,50,75,44,77,42,59,85,34,38,85,40,54,42,80,70,51,72,44,81,26,56,70,53,35,62,78,87,73,90,71,62,85,72,30,30,35,42,36,40,33,17,37,47,77,87,61,62,83,77,70,68,94,66,92,68,72,81,75,62,57,59,71,29,27,37,40,34,32,38,30,64,45,89,51,43,29,34,35,22,53,74,84,24,68,55,48,72,41,46,56,52,71,50,36,38,42,32,65,85,38,52,81,88,43,73,47,36,44,35,40,31,56,42,86,75,84,82,68,77,63,79,72,76,52,77,88,46,64,90,63,62,49,89,42,74,44,80,31,62,38,63,84,48,57,69,61,39,48,36,51,60,54,50,49,55,39,36,74,52,62,43,52,67,27,40,28,68,40,90,46,94,62,60,63,41,10,24,57,36,34,36,40,38,33,60,57,80,94,47,64,53,38,47,33,50,32,94,79,79,57,48,62,91,66,43,39,66,70,28,69,38,52,24,33,56,44,28,51,25,37,41,33,27,18,81

Sequence (281 aa):
MRVHCSYVSHSSCLAGAAALVAALLTTGCEGAPATAEAASDSTEFSDVRFTLGSRGGVRIDGESRAAVRSAGAFTSAEGRAHPFTRPDDQLLVVLRHWPAPERASRGWASRPWPPEDPSVESGFLVDTADQVRADLDGHPVEQLRRGVIRIDVTGTDADDLVRLTLSASRETTGPARPDPPACEGLDRRSSHRVVLPTVEPGTPVRDAAEALREQCLDVQYASLRTDGPPGTVRRVLVPVAVQPLTAAVLPPPDGTAPQGHAPGDTITTDLTRPATLIVAR

Foldseek 3Di:
DDDDDDDDDDDDDDDDDDDDDDDDDDDDDDDDDPPPPPPCPVVAFFKWKWKAFQQGDTDIDDPQSVQKDWQDKDKDAQQFDDPGDADQQWEKEKEKHADHPCLPPDDPDPDDPPDRDIIMIIMMTGRHPAWKFKAKVNATQDIDGHYYAAEYNNPPDRPDIIMIMIGDDPPRPDPRDDQDPVLPPDDLQDKDKFQAAAFDWFAANNVVCVRCSVRVAAEYEYEYADPYDFRTFHWKWFAAPDDDDGTQIHPDPVNDGDPQRHHRRIGIGNSSHGMYTYGHD